Protein AF-A0A9D6TRC8-F1 (afdb_monomer)

Mean predicted aligned error: 11.1 Å

Solvent-accessible surface area (backbone atoms only — not comparable to full-atom values): 13968 Å² total; per-residue (Å²): 134,84,80,49,73,45,58,30,85,48,26,29,33,42,33,26,49,47,61,78,59,90,77,65,26,23,37,79,40,56,59,23,34,35,32,74,85,46,77,56,40,25,38,38,74,68,58,48,79,58,71,62,29,40,36,48,52,42,76,42,42,52,69,56,51,52,53,35,36,77,66,52,49,29,38,66,56,87,91,46,72,41,76,41,59,65,69,48,39,39,32,32,35,63,87,66,48,81,43,78,41,51,36,73,56,48,52,50,52,29,51,48,49,21,54,55,24,40,54,50,10,52,52,26,33,46,68,63,36,47,70,59,1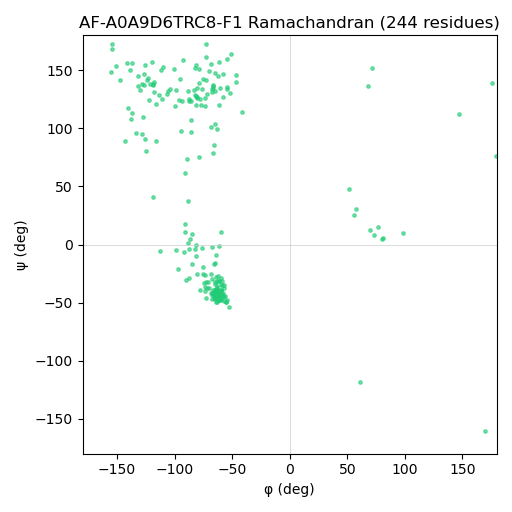3,33,53,26,14,52,33,14,28,46,35,36,81,84,53,62,66,30,55,23,49,37,31,38,43,32,37,72,72,69,36,58,70,59,30,54,49,50,54,48,53,44,39,75,72,71,45,58,65,65,60,45,53,52,48,25,51,58,54,52,70,45,44,55,85,87,74,66,90,72,76,76,82,72,97,82,82,77,91,79,79,84,90,67,94,62,54,72,62,46,63,60,58,68,72,62,82,67,92,73,81,88,73,86,84,83,82,81,84,84,91,84,88,134

Foldseek 3Di:
DDKDKDFLQQKKFQWFFADDPQQQDWAWTHTKIAGNVDRQWIWHDDWDADFRITIRTDIDTPVVVVVCVVVRGIDGDPPRIGRGDGQWTWTAHSRRDIDIGHVVVLLVVLVVLLVVLQVQLLVCQLVVNLVSNLSSLSNNCNSPVLDLLSLLSNLLSCLLVVNQVSNVVSLVVNVVSPDDSVVSVVSNVVSNVSHDPPSDDRDHDDPDDDDDDDDDPCVVVVVVVVVPPDDDDPDDDDDDDDDDDD

Secondary structure (DSSP, 8-state):
-PPPEEEGGGEEEEEEESPPPTT--SEEE-EEEEESS-TTEEEESS-EEETTEEESPEEEEHHHHHHHHHTTSEE--TT--EE--TTEEEEE-TT--EEEEEHHHHHHHHHHHHHHHHHHHHHHHHTT-HHHHHHHHHHHHHH-TT-SHHHHHHHHHHHHTT-HHHHHHHHHHHHHTT--HHHHHHHHHHHHTTSPTTS----PPPS---PPPPP-TTHHHHHHHTT-------------------

Nearest PDB structures (foldseek):
  3fp4-assembly1_A  TM=8.377E-01  e=1.629E-01  Saccharomyces cerevisiae
  8ump-assembly1_A  TM=7.711E-01  e=1.172E-01  synthetic construct
  6vfh-assembly1_A  TM=7.090E-01  e=2.144E-01  synthetic construct
  5lyn-assembly1_B  TM=7.437E-01  e=2.029E-01  Saccharomyces cerevisiae
  1a17-assembly1_A  TM=8.159E-01  e=7.178E-01  Homo sapiens

Radius of gyration: 22.83 Å; Cα contacts (8 Å, |Δi|>4): 358; chains: 1; bounding box: 53×76×62 Å

pLDDT: mean 82.08, std 22.2, range [26.8, 98.5]

Sequence (246 aa):
MTAQTVQLHQLEVIGYADVLPAGKGPAVVPPVFHDRNDPTQCFVPPFRIAGNWLVDPQVVSFDEIKELALAERVTLPLGFQHPAQPDWQMWIGVDGAVHYEPAKKAKRNLQNLYREHLATATTALRAGKIDKAEHHARIALAADERALEPDALIAVCHALRGEQKHVAFIRRAAVEAGHSADTFEVLTKTYAEMVPAPACEIRLPAAAEILVPAPNSRLKAALMKFFDGNFVAQVRSSKLCPRRAA

Structure (mmCIF, N/CA/C/O backbone):
data_AF-A0A9D6TRC8-F1
#
_entry.id   AF-A0A9D6TRC8-F1
#
loop_
_atom_site.group_PDB
_atom_site.id
_atom_site.type_symbol
_atom_site.label_atom_id
_atom_site.label_alt_id
_atom_site.label_comp_id
_atom_site.label_asym_id
_atom_site.label_entity_id
_atom_site.label_seq_id
_atom_site.pdbx_PDB_ins_code
_atom_site.Cartn_x
_atom_site.Cartn_y
_atom_site.Cartn_z
_atom_site.occupancy
_atom_site.B_iso_or_equiv
_atom_site.auth_seq_id
_atom_site.auth_comp_id
_atom_site.auth_asym_id
_atom_site.auth_atom_id
_atom_site.pdbx_PDB_model_num
ATOM 1 N N . MET A 1 1 ? -5.783 -6.121 -32.625 1.00 49.34 1 MET A N 1
ATOM 2 C CA . MET A 1 1 ? -4.678 -5.381 -31.982 1.00 49.34 1 MET A CA 1
ATOM 3 C C . MET A 1 1 ? -3.750 -6.422 -31.388 1.00 49.34 1 MET A C 1
ATOM 5 O O . MET A 1 1 ? -4.216 -7.233 -30.600 1.00 49.34 1 MET A O 1
ATOM 9 N N . THR A 1 2 ? -2.511 -6.510 -31.860 1.00 61.22 2 THR A N 1
ATOM 10 C CA . THR A 1 2 ? -1.491 -7.402 -31.289 1.00 61.22 2 THR A CA 1
ATOM 11 C C . THR A 1 2 ? -1.018 -6.814 -29.966 1.00 61.22 2 THR A C 1
ATOM 13 O O . THR A 1 2 ? -0.650 -5.643 -29.938 1.00 61.22 2 THR A O 1
ATOM 16 N N . ALA A 1 3 ? -1.072 -7.600 -28.889 1.00 76.56 3 ALA A N 1
ATOM 17 C CA . ALA A 1 3 ? -0.574 -7.179 -27.582 1.00 76.56 3 ALA A CA 1
ATOM 18 C C . ALA A 1 3 ? 0.925 -6.867 -27.675 1.00 76.56 3 ALA A C 1
ATOM 20 O O . ALA A 1 3 ? 1.676 -7.639 -28.279 1.00 76.56 3 ALA A O 1
ATOM 21 N N . GLN A 1 4 ? 1.353 -5.745 -27.100 1.00 87.12 4 GLN A N 1
ATOM 22 C CA . GLN A 1 4 ? 2.771 -5.400 -27.051 1.00 87.12 4 GLN A CA 1
ATOM 23 C C . GLN A 1 4 ? 3.410 -6.156 -25.889 1.00 87.12 4 GLN A C 1
ATOM 25 O O . GLN A 1 4 ? 2.914 -6.106 -24.766 1.00 87.12 4 GLN A O 1
ATOM 30 N N . THR A 1 5 ? 4.501 -6.874 -26.144 1.00 92.88 5 THR A N 1
ATOM 31 C CA . THR A 1 5 ? 5.178 -7.669 -25.113 1.00 92.88 5 THR A CA 1
ATOM 32 C C . THR A 1 5 ? 6.668 -7.389 -25.093 1.00 92.88 5 THR A C 1
ATOM 34 O O . THR A 1 5 ? 7.307 -7.437 -26.143 1.00 92.88 5 THR A O 1
ATOM 37 N N . VAL A 1 6 ? 7.222 -7.171 -23.901 1.00 94.44 6 VAL A N 1
ATOM 38 C CA . VAL A 1 6 ? 8.657 -6.945 -23.676 1.00 94.44 6 VAL A CA 1
ATOM 39 C C . VAL A 1 6 ? 9.180 -7.964 -22.668 1.00 94.44 6 VAL A C 1
ATOM 41 O O . VAL A 1 6 ? 8.480 -8.340 -21.729 1.00 94.44 6 VAL A O 1
ATOM 44 N N . GLN A 1 7 ? 10.395 -8.459 -22.876 1.00 95.88 7 GLN A N 1
ATOM 45 C CA . GLN A 1 7 ? 11.023 -9.443 -21.997 1.00 95.88 7 GLN A CA 1
ATOM 46 C C . GLN A 1 7 ? 11.575 -8.777 -20.732 1.00 95.88 7 GLN A C 1
ATOM 48 O O . GLN A 1 7 ? 12.418 -7.893 -20.831 1.00 95.88 7 GLN A O 1
ATOM 53 N N . LEU A 1 8 ? 11.191 -9.247 -19.540 1.00 95.44 8 LEU A N 1
ATOM 54 C CA . LEU A 1 8 ? 11.638 -8.650 -18.271 1.00 95.44 8 LEU A CA 1
ATOM 55 C C . LEU A 1 8 ? 13.163 -8.650 -18.103 1.00 95.44 8 LEU A C 1
ATOM 57 O O . LEU A 1 8 ? 13.708 -7.703 -17.557 1.00 95.44 8 LEU A O 1
ATOM 61 N N . HIS A 1 9 ? 13.876 -9.667 -18.595 1.00 95.38 9 HIS A N 1
ATOM 62 C CA . HIS A 1 9 ? 15.339 -9.734 -18.452 1.00 95.38 9 HIS A CA 1
ATOM 63 C C . HIS A 1 9 ? 16.086 -8.608 -19.198 1.00 95.38 9 HIS A C 1
ATOM 65 O O . HIS A 1 9 ? 17.273 -8.376 -18.953 1.00 95.38 9 HIS A O 1
ATOM 71 N N . GLN A 1 10 ? 15.394 -7.928 -20.117 1.00 95.94 10 GLN A N 1
ATOM 72 C CA . GLN A 1 10 ? 15.885 -6.770 -20.859 1.00 95.94 10 GLN A CA 1
ATOM 73 C C . GLN A 1 10 ? 15.629 -5.458 -20.114 1.00 95.94 10 GLN A C 1
ATOM 75 O O . GLN A 1 10 ? 16.050 -4.415 -20.590 1.00 95.94 10 GLN A O 1
ATOM 80 N N . LEU A 1 11 ? 14.954 -5.497 -18.963 1.00 96.69 11 LEU A N 1
ATOM 81 C CA . LEU A 1 11 ? 14.498 -4.312 -18.252 1.00 96.69 11 LEU A CA 1
ATOM 82 C C . LEU A 1 11 ? 15.235 -4.118 -16.929 1.00 96.69 11 LEU A C 1
ATOM 84 O O . LEU A 1 11 ? 15.606 -5.073 -16.240 1.00 96.69 11 LEU A O 1
ATOM 88 N N . GLU A 1 12 ? 15.369 -2.858 -16.541 1.00 96.69 12 GLU A N 1
ATOM 89 C CA . GLU A 1 12 ? 15.762 -2.435 -15.200 1.00 96.69 12 GLU A CA 1
ATOM 90 C C . GLU A 1 12 ? 14.637 -1.610 -14.575 1.00 96.69 12 GLU A C 1
ATOM 92 O O . GLU A 1 12 ? 14.002 -0.791 -15.233 1.00 96.69 12 GLU A O 1
ATOM 97 N N . VAL A 1 13 ? 14.363 -1.844 -13.296 1.00 96.56 13 VAL A N 1
ATOM 98 C CA . VAL A 1 13 ? 13.478 -1.014 -12.482 1.00 96.56 13 VAL A CA 1
ATOM 99 C C . VAL A 1 13 ? 14.243 0.241 -12.091 1.00 96.56 13 VAL A C 1
ATOM 101 O O . VAL A 1 13 ? 15.268 0.146 -11.415 1.00 96.56 13 VAL A O 1
ATOM 104 N N . ILE A 1 14 ? 13.717 1.396 -12.488 1.00 95.38 14 ILE A N 1
ATOM 105 C CA . ILE A 1 14 ? 14.313 2.718 -12.229 1.00 95.38 14 ILE A CA 1
ATOM 106 C C . ILE A 1 14 ? 13.481 3.573 -11.264 1.00 95.38 14 ILE A C 1
ATOM 108 O O . ILE A 1 14 ? 13.877 4.673 -10.884 1.00 95.38 14 ILE A O 1
ATOM 112 N N . GLY A 1 15 ? 12.301 3.089 -10.880 1.00 94.81 15 GLY A N 1
ATOM 113 C CA . GLY A 1 15 ? 11.369 3.821 -10.036 1.00 94.81 15 GLY A CA 1
ATOM 114 C C . GLY A 1 15 ? 10.009 3.146 -9.959 1.00 94.81 15 GLY A C 1
ATOM 115 O O . GLY A 1 15 ? 9.876 1.959 -10.257 1.00 94.81 15 GLY A O 1
ATOM 116 N N . TYR A 1 16 ? 8.997 3.910 -9.565 1.00 94.56 16 TYR A N 1
ATOM 117 C CA . TYR A 1 16 ? 7.612 3.456 -9.457 1.00 94.56 16 TYR A CA 1
ATOM 118 C C . TYR A 1 16 ? 6.634 4.537 -9.910 1.00 94.56 16 TYR A C 1
ATOM 120 O O . TYR A 1 16 ? 6.972 5.721 -9.925 1.00 94.56 16 TYR A O 1
ATOM 128 N N . ALA A 1 17 ? 5.434 4.128 -10.317 1.00 90.06 17 ALA A N 1
ATOM 129 C CA . ALA A 1 17 ? 4.382 5.078 -10.645 1.00 90.06 17 ALA A CA 1
ATOM 130 C C . ALA A 1 17 ? 3.716 5.604 -9.375 1.00 90.06 17 ALA A C 1
ATOM 132 O O . ALA A 1 17 ? 3.630 4.896 -8.371 1.00 90.06 17 ALA A O 1
ATOM 133 N N . ASP A 1 18 ? 3.219 6.831 -9.489 1.00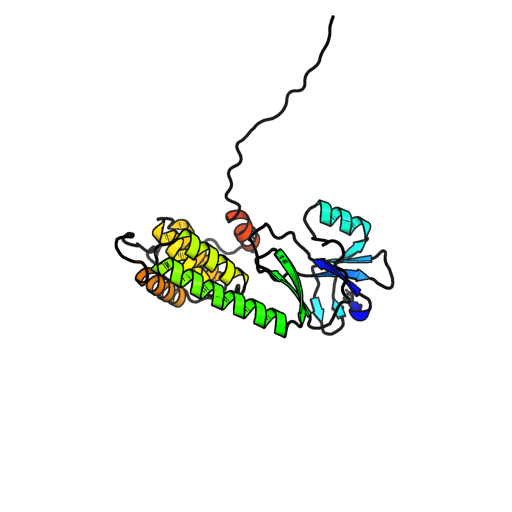 82.38 18 ASP A N 1
ATOM 134 C CA . ASP A 1 18 ? 2.645 7.643 -8.424 1.00 82.38 18 ASP A CA 1
ATOM 135 C C . ASP A 1 18 ? 3.670 8.177 -7.410 1.00 82.38 18 ASP A C 1
ATOM 137 O O . ASP A 1 18 ? 4.737 7.610 -7.155 1.00 82.38 18 ASP A O 1
ATOM 141 N N . VAL A 1 19 ? 3.326 9.323 -6.828 1.00 73.50 19 VAL A N 1
ATOM 142 C CA . VAL A 1 19 ? 3.991 9.878 -5.651 1.00 73.50 19 VAL A CA 1
ATOM 143 C C . VAL A 1 19 ? 3.131 9.542 -4.447 1.00 73.50 19 VAL A C 1
ATOM 145 O O . VAL A 1 19 ? 1.970 9.944 -4.367 1.00 73.50 19 VAL A O 1
ATOM 148 N N . LEU A 1 20 ? 3.696 8.795 -3.500 1.00 75.19 20 LEU A N 1
ATOM 149 C CA . LEU A 1 20 ? 3.041 8.558 -2.220 1.00 75.19 20 LEU A CA 1
ATOM 150 C C . LEU A 1 20 ? 3.290 9.765 -1.309 1.00 75.19 20 LEU A C 1
ATOM 152 O O . LEU A 1 20 ? 4.446 10.057 -0.993 1.00 75.19 20 LEU A O 1
ATOM 156 N N . PRO A 1 21 ? 2.240 10.467 -0.848 1.00 70.44 21 PRO A N 1
ATOM 157 C CA . PRO A 1 21 ? 2.397 11.503 0.160 1.00 70.44 21 PRO A CA 1
ATOM 158 C C . PRO A 1 21 ? 3.034 10.929 1.429 1.00 70.44 21 PRO A C 1
ATOM 160 O O . PRO A 1 21 ? 2.786 9.776 1.800 1.00 70.44 21 PRO A O 1
ATOM 163 N N . ALA A 1 22 ? 3.830 11.747 2.117 1.00 63.97 22 ALA A N 1
ATOM 164 C CA . ALA A 1 22 ? 4.485 11.346 3.356 1.00 63.97 22 ALA A CA 1
ATOM 165 C C . ALA A 1 22 ? 3.465 10.769 4.358 1.00 63.97 22 ALA A C 1
ATOM 167 O O . ALA A 1 22 ? 2.417 11.364 4.610 1.00 63.97 22 ALA A O 1
ATOM 168 N N . GLY A 1 23 ? 3.769 9.593 4.914 1.00 64.62 23 GLY A N 1
ATOM 169 C CA . GLY A 1 23 ? 2.894 8.901 5.863 1.00 64.62 23 GLY A CA 1
ATOM 170 C C . GLY A 1 23 ? 1.736 8.104 5.247 1.00 64.62 23 GLY A C 1
ATOM 171 O O . GLY A 1 23 ? 0.938 7.561 6.005 1.00 64.62 23 GLY A O 1
ATOM 172 N N . LYS A 1 24 ? 1.639 7.985 3.911 1.00 72.94 24 LYS A N 1
ATOM 173 C CA . LYS A 1 24 ? 0.662 7.100 3.233 1.00 72.94 24 LYS A CA 1
ATOM 174 C C . LYS A 1 24 ? 1.199 5.680 2.955 1.00 72.94 24 LYS A C 1
ATOM 176 O O . LYS A 1 24 ? 0.640 4.972 2.124 1.00 72.94 24 LYS A O 1
ATOM 181 N N . GLY A 1 25 ? 2.274 5.271 3.636 1.00 76.19 25 GLY A N 1
ATOM 182 C CA . GLY A 1 25 ? 2.831 3.916 3.581 1.00 76.19 25 GLY A CA 1
ATOM 183 C C . GLY A 1 25 ? 2.290 2.986 4.687 1.00 76.19 25 GLY A C 1
ATOM 184 O O . GLY A 1 25 ? 1.844 3.469 5.730 1.00 76.19 25 GLY A O 1
ATOM 185 N N . PRO A 1 26 ? 2.374 1.657 4.503 1.00 92.31 26 PRO A N 1
ATOM 186 C CA . PRO A 1 26 ? 2.983 0.999 3.357 1.00 92.31 26 PRO A CA 1
ATOM 187 C C . PRO A 1 26 ? 2.042 0.945 2.147 1.00 92.31 26 PRO A C 1
ATOM 189 O O . PRO A 1 26 ? 0.830 0.953 2.313 1.00 92.31 26 PRO A O 1
ATOM 192 N N . ALA A 1 27 ? 2.586 0.863 0.934 1.00 91.69 27 ALA A N 1
ATOM 193 C CA . ALA A 1 27 ? 1.767 0.715 -0.270 1.00 91.69 27 ALA A CA 1
ATOM 194 C C . ALA A 1 27 ? 2.473 -0.109 -1.344 1.00 91.69 27 ALA A C 1
ATOM 196 O O . ALA A 1 27 ? 3.678 0.021 -1.561 1.00 91.69 27 ALA A O 1
ATOM 197 N N . VAL A 1 28 ? 1.710 -0.946 -2.043 1.00 92.88 28 VAL A N 1
ATOM 198 C CA . VAL A 1 28 ? 2.185 -1.652 -3.236 1.00 92.88 28 VAL A CA 1
ATOM 199 C C . VAL A 1 28 ? 2.118 -0.697 -4.413 1.00 92.88 28 VAL A C 1
ATOM 201 O O . VAL A 1 28 ? 1.057 -0.152 -4.702 1.00 92.88 28 VAL A O 1
ATOM 204 N N . VAL A 1 29 ? 3.235 -0.532 -5.113 1.00 93.19 29 VAL A N 1
ATOM 205 C CA . VAL A 1 29 ? 3.342 0.412 -6.226 1.00 93.19 29 VAL A CA 1
ATOM 206 C C . VAL A 1 29 ? 3.781 -0.311 -7.494 1.00 93.19 29 VAL A C 1
ATOM 208 O O . VAL A 1 29 ? 4.570 -1.259 -7.430 1.00 93.19 29 VAL A O 1
ATOM 211 N N . PRO A 1 30 ? 3.269 0.085 -8.666 1.00 94.19 30 PRO A N 1
ATOM 212 C CA . PRO A 1 30 ? 3.711 -0.504 -9.914 1.00 94.19 30 PRO A CA 1
ATOM 213 C C . PRO A 1 30 ? 5.095 0.058 -10.298 1.00 94.19 30 PRO A C 1
ATOM 215 O O . PRO A 1 30 ? 5.303 1.272 -10.234 1.00 94.19 30 PRO A O 1
ATOM 218 N N . PRO A 1 31 ? 6.053 -0.792 -10.697 1.00 95.75 31 PRO A N 1
ATOM 219 C CA . PRO A 1 31 ? 7.387 -0.341 -11.084 1.00 95.75 31 PRO A CA 1
ATOM 220 C C . PRO A 1 31 ? 7.371 0.459 -12.394 1.00 95.75 31 PRO A C 1
ATOM 222 O O . PRO A 1 31 ? 6.500 0.283 -13.245 1.00 95.75 31 PRO A O 1
ATOM 225 N N . VAL A 1 32 ? 8.376 1.312 -12.566 1.00 96.62 32 VAL A N 1
ATOM 226 C CA . VAL A 1 32 ? 8.725 1.963 -13.833 1.00 96.62 32 VAL A CA 1
ATOM 227 C C . VAL A 1 32 ? 9.996 1.311 -14.351 1.00 96.62 32 VAL A C 1
ATOM 229 O O . VAL A 1 32 ? 10.974 1.176 -13.608 1.00 96.62 32 VAL A O 1
ATOM 232 N N . PHE A 1 33 ? 9.971 0.903 -15.616 1.00 96.56 33 PHE A N 1
ATOM 233 C CA . PHE A 1 33 ? 11.075 0.182 -16.235 1.00 96.56 33 PHE A CA 1
ATOM 234 C C . PHE A 1 33 ? 11.807 1.026 -17.271 1.00 96.56 33 PHE A C 1
ATOM 236 O O . PHE A 1 33 ? 11.213 1.881 -17.923 1.00 96.56 33 PHE A O 1
ATOM 243 N N . HIS A 1 34 ? 13.079 0.707 -17.461 1.00 96.25 34 HIS A N 1
ATOM 244 C CA . HIS A 1 34 ? 13.956 1.207 -18.512 1.00 96.25 34 HIS A CA 1
ATOM 245 C C . HIS A 1 34 ? 14.481 0.028 -19.332 1.00 96.25 34 HIS A C 1
ATOM 247 O O . HIS A 1 34 ? 14.788 -1.020 -18.756 1.00 96.25 34 HIS A O 1
ATOM 253 N N . ASP A 1 35 ? 14.540 0.165 -20.657 1.00 95.56 35 ASP A N 1
ATOM 254 C CA . ASP A 1 35 ? 15.100 -0.871 -21.529 1.00 95.56 35 ASP A CA 1
ATOM 255 C C . ASP A 1 35 ? 16.635 -0.804 -21.539 1.00 95.56 35 ASP A C 1
ATOM 257 O O . ASP A 1 35 ? 17.244 0.227 -21.827 1.00 95.56 35 ASP A O 1
ATO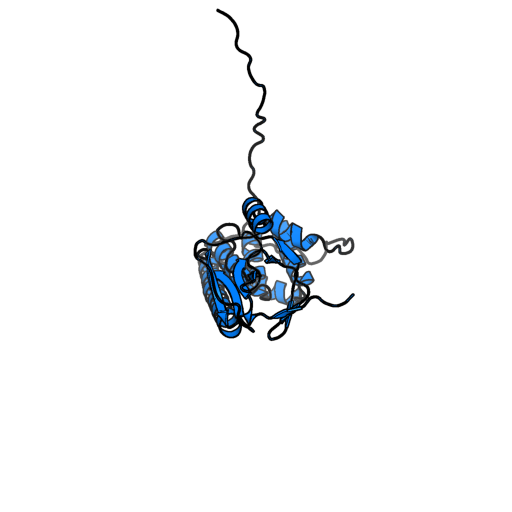M 261 N N . ARG A 1 36 ? 17.276 -1.938 -21.254 1.00 93.56 36 ARG A N 1
ATOM 262 C CA . ARG A 1 36 ? 18.738 -2.081 -21.256 1.00 93.56 36 ARG A CA 1
ATOM 263 C C . ARG A 1 36 ? 19.312 -2.139 -22.671 1.00 93.56 36 ARG A C 1
ATOM 265 O O . ARG A 1 36 ? 20.488 -1.840 -22.859 1.00 93.56 36 ARG A O 1
ATOM 272 N N . ASN A 1 37 ? 18.512 -2.572 -23.646 1.00 93.06 37 ASN A N 1
ATOM 273 C CA . ASN A 1 37 ? 18.916 -2.698 -25.046 1.00 93.06 37 ASN A CA 1
ATOM 274 C C . ASN A 1 37 ? 18.637 -1.417 -25.840 1.00 93.06 37 ASN A C 1
ATOM 276 O O . ASN A 1 37 ? 19.377 -1.115 -26.775 1.00 93.06 37 ASN A O 1
ATOM 280 N N . ASP A 1 38 ? 17.595 -0.672 -25.467 1.00 93.69 38 ASP A N 1
ATOM 281 C CA . ASP A 1 38 ? 17.281 0.648 -26.018 1.00 93.69 38 ASP A CA 1
ATOM 282 C C . ASP A 1 38 ? 17.156 1.685 -24.890 1.00 93.69 38 ASP A C 1
ATOM 284 O O . ASP A 1 38 ? 16.062 1.926 -24.375 1.00 93.69 38 ASP A O 1
ATOM 288 N N . PRO A 1 39 ? 18.252 2.374 -24.524 1.00 87.31 39 PRO A N 1
ATOM 289 C CA . PRO A 1 39 ? 18.257 3.272 -23.377 1.00 87.31 39 PRO A CA 1
ATOM 290 C C . PRO A 1 39 ? 17.373 4.515 -23.563 1.00 87.31 39 PRO A C 1
ATOM 292 O O . PRO A 1 39 ? 17.276 5.335 -22.649 1.00 87.31 39 PRO A O 1
ATOM 295 N N . THR A 1 40 ? 16.740 4.691 -24.724 1.00 92.56 40 THR A N 1
ATOM 296 C CA . THR A 1 40 ? 15.784 5.775 -24.952 1.00 92.56 40 THR A CA 1
ATOM 297 C C . THR A 1 40 ? 14.372 5.425 -24.492 1.00 92.56 40 THR A C 1
ATOM 299 O O . THR A 1 40 ? 13.571 6.343 -24.310 1.00 92.56 40 THR A O 1
ATOM 302 N N . GLN A 1 41 ? 14.070 4.141 -24.265 1.00 95.31 41 GLN A N 1
ATOM 303 C CA . GLN A 1 41 ? 12.726 3.658 -23.966 1.00 95.31 41 GLN A CA 1
ATOM 304 C C . GLN A 1 41 ? 12.528 3.325 -22.491 1.00 95.31 41 GLN A C 1
ATOM 306 O O . GLN A 1 41 ? 13.309 2.611 -21.859 1.00 95.31 41 GLN A O 1
ATOM 311 N N . CYS A 1 42 ? 11.402 3.794 -21.970 1.00 96.44 42 CYS A N 1
ATOM 312 C CA . CYS A 1 42 ? 10.894 3.458 -20.657 1.00 96.44 42 CYS A CA 1
ATOM 313 C C . CYS A 1 42 ? 9.465 2.931 -20.760 1.00 96.44 42 CYS A C 1
ATOM 315 O O . CYS A 1 42 ? 8.706 3.273 -21.670 1.00 96.44 42 CYS A O 1
ATOM 317 N N . PHE A 1 43 ? 9.083 2.117 -19.783 1.00 96.50 43 PHE A N 1
ATOM 318 C CA . PHE A 1 43 ? 7.769 1.495 -19.716 1.00 96.50 43 PHE A CA 1
ATOM 319 C C . PHE A 1 43 ? 7.083 1.875 -18.413 1.00 96.50 43 PHE A C 1
ATOM 321 O O . PHE A 1 43 ? 7.611 1.637 -17.322 1.00 96.50 43 PHE A O 1
ATOM 328 N N . VAL A 1 44 ? 5.888 2.447 -18.539 1.00 95.50 44 VAL A N 1
ATOM 329 C CA . VAL A 1 44 ? 5.062 2.893 -17.415 1.00 95.50 44 VAL A CA 1
ATOM 330 C C . VAL A 1 44 ? 3.714 2.172 -17.406 1.00 95.50 44 VAL A C 1
ATOM 332 O O . VAL A 1 44 ? 3.266 1.667 -18.442 1.00 95.50 44 VAL A O 1
ATOM 335 N N . PRO A 1 45 ? 3.049 2.093 -16.240 1.00 93.75 45 PRO A N 1
ATOM 336 C CA . PRO A 1 45 ? 1.696 1.562 -16.149 1.00 93.75 45 PRO A CA 1
ATOM 337 C C . PRO A 1 45 ? 0.688 2.386 -16.973 1.00 93.75 45 PRO A C 1
ATOM 339 O O . PRO A 1 45 ? 0.898 3.583 -17.171 1.00 93.75 45 PRO A O 1
ATOM 342 N N . PRO A 1 46 ? -0.451 1.794 -17.376 1.00 93.25 46 PRO A N 1
ATOM 343 C CA . PRO A 1 46 ? -0.879 0.434 -17.054 1.00 93.25 46 PRO A CA 1
ATOM 344 C C . PRO A 1 46 ? -0.114 -0.626 -17.858 1.00 93.25 46 PRO A C 1
ATOM 346 O O . PRO A 1 46 ? 0.167 -0.442 -19.032 1.00 93.25 46 PRO A O 1
ATOM 349 N N . PHE A 1 47 ? 0.196 -1.746 -17.209 1.00 94.00 47 PHE A N 1
ATOM 350 C CA . PHE A 1 47 ? 0.688 -2.983 -17.820 1.00 94.00 47 PHE A CA 1
ATOM 351 C C . PHE A 1 47 ? 0.316 -4.160 -16.919 1.00 94.00 47 PHE A C 1
ATOM 353 O O . PHE A 1 47 ? -0.117 -3.979 -15.777 1.00 94.00 47 PHE A O 1
ATOM 360 N N . ARG A 1 48 ? 0.554 -5.382 -17.392 1.00 91.62 48 ARG A N 1
ATOM 361 C CA . ARG A 1 48 ? 0.557 -6.582 -16.544 1.00 91.62 48 ARG A CA 1
ATOM 362 C C . ARG A 1 48 ? 1.851 -7.363 -16.721 1.00 91.62 48 ARG A C 1
ATOM 364 O O . ARG A 1 48 ? 2.397 -7.421 -17.817 1.00 91.62 48 ARG A O 1
ATOM 371 N N . ILE A 1 49 ? 2.311 -7.994 -15.647 1.00 91.19 49 ILE A N 1
ATOM 372 C CA . ILE A 1 49 ? 3.438 -8.927 -15.692 1.00 91.19 49 ILE A CA 1
ATOM 373 C C . ILE A 1 49 ? 2.874 -10.345 -15.798 1.00 91.19 49 ILE A C 1
ATOM 375 O O . ILE A 1 49 ? 2.053 -10.751 -14.976 1.00 91.19 49 ILE A O 1
ATOM 379 N N . ALA A 1 50 ? 3.287 -11.086 -16.825 1.00 90.06 50 ALA A N 1
ATOM 380 C CA . ALA A 1 50 ? 2.858 -12.457 -17.083 1.00 90.06 50 ALA A CA 1
ATOM 381 C C . ALA A 1 50 ? 4.084 -13.360 -17.285 1.00 90.06 50 ALA A C 1
ATOM 383 O O . ALA A 1 50 ? 4.646 -13.447 -18.379 1.00 90.06 50 ALA A O 1
ATOM 384 N N . GLY A 1 51 ? 4.517 -14.020 -16.207 1.00 90.12 51 GLY A N 1
ATOM 385 C CA . GLY A 1 51 ? 5.774 -14.768 -16.189 1.00 90.12 51 GLY A CA 1
ATOM 386 C C . GLY A 1 51 ? 6.958 -13.837 -16.452 1.00 90.12 51 GLY A C 1
ATOM 387 O O . GLY A 1 51 ? 7.177 -12.889 -15.705 1.00 90.12 51 GLY A O 1
ATOM 388 N N . ASN A 1 52 ? 7.684 -14.078 -17.545 1.00 94.81 52 ASN A N 1
ATOM 389 C CA . ASN A 1 52 ? 8.860 -13.291 -17.939 1.00 94.81 52 ASN A CA 1
ATOM 390 C C . ASN A 1 52 ? 8.544 -12.111 -18.871 1.00 94.81 52 ASN A C 1
ATOM 392 O O . ASN A 1 52 ? 9.463 -11.523 -19.440 1.00 94.81 52 ASN A O 1
ATOM 396 N N . TRP A 1 53 ? 7.268 -11.773 -19.055 1.00 95.06 53 TRP A N 1
ATOM 397 C CA . TRP A 1 53 ? 6.843 -10.749 -20.003 1.00 95.06 53 TRP A CA 1
ATOM 398 C C . TRP A 1 53 ? 6.134 -9.587 -19.317 1.00 95.06 53 TRP A C 1
ATOM 400 O O . TRP A 1 53 ? 5.254 -9.788 -18.477 1.00 95.06 53 TRP A O 1
ATOM 410 N N . LEU A 1 54 ? 6.475 -8.378 -19.748 1.00 94.88 54 LEU A N 1
ATOM 411 C CA . LEU A 1 54 ? 5.687 -7.172 -19.555 1.00 94.88 54 LEU A CA 1
ATOM 412 C C . LEU A 1 54 ? 4.702 -7.060 -20.719 1.00 94.88 54 LEU A C 1
ATOM 414 O O . LEU A 1 54 ? 5.121 -7.082 -21.874 1.00 94.88 54 LEU A O 1
ATOM 418 N N . VAL A 1 55 ? 3.407 -6.982 -20.428 1.00 94.88 55 VAL A N 1
ATOM 419 C CA . VAL A 1 55 ? 2.343 -7.022 -21.437 1.00 94.88 55 VAL A CA 1
ATOM 420 C C . VAL A 1 55 ? 1.553 -5.719 -21.427 1.00 94.88 55 VAL A C 1
ATOM 422 O O . VAL A 1 55 ? 1.110 -5.269 -20.368 1.00 94.88 55 VAL A O 1
ATOM 425 N N . ASP A 1 56 ? 1.371 -5.175 -22.627 1.00 94.69 56 ASP A N 1
ATOM 426 C CA . ASP A 1 56 ? 0.694 -3.922 -22.953 1.00 94.69 56 ASP A CA 1
ATOM 427 C C . ASP A 1 56 ? 1.192 -2.704 -22.152 1.00 94.69 56 ASP A C 1
ATOM 429 O O . ASP A 1 56 ? 0.365 -1.968 -21.616 1.00 94.69 56 ASP A O 1
ATOM 433 N N . PRO A 1 57 ? 2.519 -2.474 -22.030 1.00 95.06 57 PRO A N 1
ATOM 434 C CA . PRO A 1 57 ? 3.010 -1.277 -21.365 1.00 95.06 57 PRO A CA 1
ATOM 435 C C . PRO A 1 57 ? 2.749 -0.014 -22.172 1.00 95.06 57 PRO A C 1
ATOM 437 O O . PRO A 1 57 ? 2.821 -0.012 -23.401 1.00 95.06 57 PRO A O 1
ATOM 440 N N . GLN A 1 58 ? 2.553 1.096 -21.462 1.00 95.12 58 GLN A N 1
ATOM 441 C CA . GLN A 1 58 ? 2.714 2.403 -22.072 1.00 95.12 58 GLN A CA 1
ATOM 442 C C . GLN A 1 58 ? 4.214 2.666 -22.258 1.00 95.12 58 GLN A C 1
ATOM 444 O O . GLN A 1 58 ? 4.972 2.705 -21.288 1.00 95.12 58 GLN A O 1
ATOM 449 N N . VAL A 1 59 ? 4.631 2.845 -23.511 1.00 96.00 59 VAL A N 1
ATOM 450 C CA . VAL A 1 59 ? 6.007 3.211 -23.862 1.00 96.00 59 VAL A CA 1
ATOM 451 C C . VAL A 1 59 ? 6.136 4.727 -23.861 1.00 96.00 59 VAL A C 1
ATOM 453 O O . VAL A 1 59 ? 5.299 5.420 -24.441 1.00 96.00 59 VAL A O 1
ATOM 456 N N . VAL A 1 60 ? 7.179 5.226 -23.214 1.00 95.62 60 VAL A N 1
ATOM 457 C CA . VAL A 1 60 ? 7.547 6.644 -23.175 1.00 95.62 60 VAL A CA 1
ATOM 458 C C . VAL A 1 60 ? 9.054 6.776 -23.351 1.00 95.62 60 VAL A C 1
ATOM 460 O O . VAL A 1 60 ? 9.809 5.844 -23.066 1.00 95.62 60 VAL A O 1
ATOM 463 N N . SER A 1 61 ? 9.509 7.928 -23.820 1.00 95.81 61 SER A N 1
ATOM 464 C CA . SER A 1 61 ? 10.935 8.231 -23.885 1.00 95.81 61 SER A CA 1
ATOM 465 C C . SER A 1 61 ? 11.523 8.511 -22.497 1.00 95.81 61 SER A C 1
ATOM 467 O O . SER A 1 61 ? 10.817 8.854 -21.543 1.00 95.81 61 SER A O 1
ATOM 469 N N . PHE A 1 62 ? 12.847 8.419 -22.377 1.00 91.06 62 PHE A N 1
ATOM 470 C CA . PHE A 1 62 ? 13.539 8.766 -21.134 1.00 91.06 62 PHE A CA 1
ATOM 471 C C . PHE A 1 62 ? 13.358 10.243 -20.731 1.00 91.06 62 PHE A C 1
ATOM 473 O O . PHE A 1 62 ? 13.321 10.558 -19.542 1.00 91.06 62 PHE A O 1
ATOM 480 N N . ASP A 1 63 ? 13.217 11.159 -21.693 1.00 92.88 63 ASP A N 1
ATOM 481 C CA . ASP A 1 63 ? 12.957 12.572 -21.391 1.00 92.88 63 ASP A CA 1
ATOM 482 C C . ASP A 1 63 ? 11.517 12.794 -20.910 1.00 92.88 63 ASP A C 1
ATOM 484 O O . ASP A 1 63 ? 11.315 13.479 -19.906 1.00 92.88 63 ASP A O 1
ATOM 488 N N . GLU A 1 64 ? 10.535 12.117 -21.509 1.00 95.62 64 GLU A N 1
ATOM 489 C CA . GLU A 1 64 ? 9.150 12.121 -21.016 1.00 95.62 64 GLU A CA 1
ATOM 490 C C . GLU A 1 64 ? 9.050 11.568 -19.584 1.00 95.62 64 GLU A C 1
ATOM 492 O O . GLU A 1 64 ? 8.277 12.078 -18.777 1.00 95.62 64 GLU A O 1
ATOM 497 N N . ILE A 1 65 ? 9.862 10.572 -19.211 1.00 93.62 65 ILE A N 1
ATOM 498 C CA . ILE A 1 65 ? 9.931 10.087 -17.821 1.00 93.62 65 ILE A CA 1
ATOM 499 C C . ILE A 1 65 ? 10.354 11.185 -16.844 1.00 93.62 65 ILE A C 1
ATOM 501 O O . ILE A 1 65 ? 9.794 11.274 -15.749 1.00 93.62 65 ILE A O 1
ATOM 505 N N . LYS A 1 66 ? 11.313 12.039 -17.218 1.00 91.62 66 LYS A N 1
ATOM 506 C CA . LYS A 1 66 ? 11.731 13.166 -16.370 1.00 91.62 66 LYS A CA 1
ATOM 507 C C . LYS A 1 66 ? 10.600 14.177 -16.219 1.00 91.62 66 LYS A C 1
ATOM 509 O O . LYS A 1 66 ? 10.372 14.666 -15.116 1.00 91.62 66 LYS A O 1
ATOM 514 N N . GLU A 1 67 ? 9.870 14.459 -17.295 1.00 94.31 67 GLU A N 1
ATOM 515 C CA . GLU A 1 67 ? 8.693 15.331 -17.247 1.00 94.31 67 GLU A CA 1
ATOM 516 C C . GLU A 1 67 ? 7.593 14.749 -16.351 1.00 94.31 67 GLU A C 1
ATOM 518 O O . GLU A 1 67 ? 7.019 15.463 -15.530 1.00 94.31 67 GLU A O 1
ATOM 523 N N . LEU A 1 68 ? 7.343 13.438 -16.436 1.00 93.12 68 LEU A N 1
ATOM 524 C CA . LEU A 1 68 ? 6.403 12.742 -15.556 1.00 93.12 68 LEU A CA 1
ATOM 525 C C . LEU A 1 68 ? 6.844 12.790 -14.088 1.00 93.12 68 LEU A C 1
ATOM 527 O O . LEU A 1 68 ? 5.988 12.906 -13.210 1.00 93.12 68 LEU A O 1
ATOM 531 N N . ALA A 1 69 ? 8.148 12.723 -13.814 1.00 91.69 69 ALA A N 1
ATOM 532 C CA . ALA A 1 69 ? 8.679 12.850 -12.460 1.00 91.69 69 ALA A CA 1
ATOM 533 C C . ALA A 1 69 ? 8.483 14.271 -11.910 1.00 91.69 69 ALA A C 1
ATOM 535 O O . ALA A 1 69 ? 8.030 14.438 -10.781 1.00 91.69 69 ALA A O 1
ATOM 536 N N . LEU A 1 70 ? 8.746 15.298 -12.728 1.00 90.62 70 LEU A N 1
ATOM 537 C CA . LEU A 1 70 ? 8.487 16.701 -12.377 1.00 90.62 70 LEU A CA 1
ATOM 538 C C . LEU A 1 70 ? 6.995 16.984 -12.153 1.00 90.62 70 LEU A C 1
ATOM 540 O O . LEU A 1 70 ? 6.648 17.841 -11.346 1.00 90.62 70 LEU A O 1
ATOM 544 N N . ALA A 1 71 ? 6.122 16.263 -12.854 1.00 90.75 71 ALA A N 1
ATOM 545 C CA . ALA A 1 71 ? 4.673 16.335 -12.696 1.00 90.75 71 ALA A CA 1
ATOM 546 C C . ALA A 1 71 ? 4.124 15.444 -11.564 1.00 90.75 71 ALA A C 1
ATOM 548 O O . ALA A 1 71 ? 2.908 15.266 -11.487 1.00 90.75 71 ALA A O 1
ATOM 549 N N . GLU A 1 72 ? 4.987 14.854 -10.727 1.00 88.44 72 GLU A N 1
ATOM 550 C CA . GLU A 1 72 ? 4.610 13.977 -9.605 1.00 88.44 72 GLU A CA 1
ATOM 551 C C . GLU A 1 72 ? 3.768 12.754 -10.024 1.00 88.44 72 GLU A C 1
ATOM 553 O O . GLU A 1 72 ? 2.935 12.245 -9.274 1.00 88.44 72 GLU A O 1
ATOM 558 N N . ARG A 1 73 ? 3.980 12.252 -11.247 1.00 89.12 73 ARG A N 1
ATOM 559 C CA . ARG A 1 73 ? 3.295 11.057 -11.773 1.00 89.12 73 ARG A CA 1
ATOM 560 C C . ARG A 1 73 ? 4.118 9.783 -11.636 1.00 89.12 73 ARG A C 1
ATOM 562 O O . ARG A 1 73 ? 3.562 8.688 -11.684 1.00 89.12 73 ARG A O 1
ATOM 569 N N . VAL A 1 74 ? 5.431 9.918 -11.492 1.00 92.12 74 VAL A N 1
ATOM 570 C CA . VAL A 1 74 ? 6.359 8.818 -11.219 1.00 92.12 74 VAL A CA 1
ATOM 571 C C . VAL A 1 74 ? 7.389 9.275 -10.196 1.00 92.12 74 VAL A C 1
ATOM 573 O O . VAL A 1 74 ? 7.755 10.448 -10.153 1.00 92.12 74 VAL A O 1
ATOM 576 N N . THR A 1 75 ? 7.889 8.337 -9.403 1.00 92.25 75 THR A N 1
ATOM 577 C CA . THR A 1 75 ? 8.979 8.572 -8.461 1.00 92.25 75 THR A CA 1
ATOM 578 C C . THR A 1 75 ? 10.226 7.838 -8.940 1.00 92.25 75 THR A C 1
ATOM 580 O O . THR A 1 75 ? 10.187 6.625 -9.149 1.00 92.25 75 THR A O 1
ATOM 583 N N . LEU A 1 76 ? 11.337 8.567 -9.095 1.00 91.62 76 LEU A N 1
ATOM 584 C CA . LEU A 1 76 ? 12.641 8.050 -9.533 1.00 91.62 76 LEU A CA 1
ATOM 585 C C . LEU A 1 76 ? 13.669 8.224 -8.402 1.00 91.62 76 LEU A C 1
ATOM 587 O O . LEU A 1 76 ? 14.311 9.276 -8.311 1.00 91.62 76 LEU A O 1
ATOM 591 N N . PRO A 1 77 ? 13.811 7.250 -7.487 1.00 85.88 77 PRO A N 1
ATOM 592 C CA . PRO A 1 77 ? 14.757 7.367 -6.387 1.00 85.88 77 PRO A CA 1
ATOM 593 C C . PRO A 1 77 ? 16.200 7.369 -6.909 1.00 85.88 77 PRO A C 1
ATOM 595 O O . PRO A 1 77 ? 16.580 6.551 -7.748 1.00 85.88 77 PRO A O 1
ATOM 598 N N . LEU A 1 78 ? 17.025 8.283 -6.395 1.00 81.38 78 LEU A N 1
ATOM 599 C CA . LEU A 1 78 ? 18.426 8.401 -6.802 1.00 81.38 78 LEU A CA 1
ATOM 600 C C . LEU A 1 78 ? 19.183 7.088 -6.558 1.00 81.38 78 LEU A C 1
ATOM 602 O O . LEU A 1 78 ? 19.185 6.562 -5.447 1.00 81.38 78 LEU A O 1
ATOM 606 N N . GLY A 1 79 ? 19.847 6.582 -7.600 1.00 80.06 79 GLY A N 1
ATOM 607 C CA . GLY A 1 79 ? 20.652 5.358 -7.528 1.00 80.06 79 GLY A CA 1
ATOM 608 C C . GLY A 1 79 ? 19.845 4.059 -7.429 1.00 80.06 79 GLY A C 1
ATOM 609 O O . GLY A 1 79 ? 20.437 3.004 -7.218 1.00 80.06 79 GLY A O 1
ATOM 610 N N . PHE A 1 80 ? 18.519 4.108 -7.583 1.00 86.44 80 PHE A N 1
ATOM 611 C CA . PHE A 1 80 ? 17.682 2.914 -7.591 1.00 86.44 80 PHE A CA 1
ATOM 612 C C . PHE A 1 80 ? 17.626 2.320 -8.998 1.00 86.44 80 PHE A C 1
ATOM 614 O O . PHE A 1 80 ? 16.863 2.772 -9.848 1.00 86.44 80 PHE A O 1
ATOM 621 N N . GLN A 1 81 ? 18.469 1.320 -9.243 1.00 91.38 81 GLN A N 1
ATOM 622 C CA . GLN A 1 81 ? 18.511 0.566 -10.493 1.00 91.38 81 GLN A CA 1
ATOM 623 C C . GLN A 1 81 ? 18.655 -0.916 -10.167 1.00 91.38 81 GLN A C 1
ATOM 625 O O . GLN A 1 81 ? 19.672 -1.354 -9.626 1.00 91.38 81 GLN A O 1
ATOM 630 N N . HIS A 1 82 ? 17.619 -1.693 -10.472 1.00 94.38 82 HIS A N 1
ATOM 631 C CA . HIS A 1 82 ? 17.601 -3.129 -10.212 1.00 94.38 82 HIS A CA 1
ATOM 632 C C . HIS A 1 82 ? 17.143 -3.890 -11.454 1.00 94.38 82 HIS A C 1
ATOM 634 O O . HIS A 1 82 ? 16.145 -3.497 -12.050 1.00 94.38 82 HIS A O 1
ATOM 640 N N . PRO A 1 83 ? 17.790 -5.005 -11.834 1.00 96.19 83 PRO A N 1
ATOM 641 C CA . PRO A 1 83 ? 17.283 -5.848 -12.911 1.00 96.19 83 PRO A CA 1
ATOM 642 C C . PRO A 1 83 ? 15.842 -6.270 -12.626 1.00 96.19 83 PRO A C 1
ATOM 644 O O . PRO A 1 83 ? 15.542 -6.702 -11.509 1.00 96.19 83 PRO A O 1
ATOM 647 N N . ALA A 1 84 ? 14.962 -6.169 -13.619 1.00 96.06 84 ALA A N 1
ATOM 648 C CA . ALA A 1 84 ? 13.592 -6.620 -13.454 1.00 96.06 84 ALA A CA 1
ATOM 649 C C . ALA A 1 84 ? 13.555 -8.148 -13.310 1.00 96.06 84 ALA A C 1
ATOM 651 O O . ALA A 1 84 ? 14.162 -8.895 -14.079 1.00 96.06 84 ALA A O 1
ATOM 652 N N . GLN A 1 85 ? 12.837 -8.612 -12.294 1.00 95.38 85 GLN A N 1
ATOM 653 C CA . GLN A 1 85 ? 12.706 -10.018 -11.945 1.00 95.38 85 GLN A CA 1
ATOM 654 C C . GLN A 1 85 ? 11.240 -10.459 -12.061 1.00 95.38 85 GLN A C 1
ATOM 656 O O . GLN A 1 85 ? 10.340 -9.713 -11.652 1.00 95.38 85 GLN A O 1
ATOM 661 N N . PRO A 1 86 ? 10.973 -11.669 -12.583 1.00 93.38 86 PRO A N 1
ATOM 662 C CA . PRO A 1 86 ? 9.636 -12.249 -12.548 1.00 93.38 86 PRO A CA 1
ATOM 663 C C . PRO A 1 86 ? 9.215 -12.519 -11.100 1.00 93.38 86 PRO A C 1
ATOM 665 O O . PRO A 1 86 ? 10.049 -12.837 -10.254 1.00 93.38 86 PRO A O 1
ATOM 668 N N . ASP A 1 87 ? 7.917 -12.411 -10.813 1.00 92.88 87 ASP A N 1
ATOM 669 C CA . ASP A 1 87 ? 7.335 -12.633 -9.479 1.00 92.88 87 ASP A CA 1
ATOM 670 C C . ASP A 1 87 ? 7.937 -11.763 -8.360 1.00 92.88 87 ASP A C 1
ATOM 672 O O . ASP A 1 87 ? 7.898 -12.132 -7.182 1.00 92.88 87 ASP A O 1
ATOM 676 N N . TRP A 1 88 ? 8.498 -10.602 -8.702 1.00 95.38 88 TRP A N 1
ATOM 677 C CA . TRP A 1 88 ? 8.913 -9.590 -7.735 1.00 95.38 88 TRP A CA 1
ATOM 678 C C . TRP A 1 88 ? 7.889 -8.473 -7.650 1.00 95.38 88 TRP A C 1
ATOM 680 O O . TRP A 1 88 ? 7.173 -8.167 -8.603 1.00 95.38 88 TRP A O 1
ATOM 690 N N . GLN A 1 89 ? 7.824 -7.868 -6.474 1.00 95.25 89 GLN A N 1
ATOM 691 C CA . GLN A 1 89 ? 6.874 -6.825 -6.153 1.00 95.25 89 GLN A CA 1
ATOM 692 C C . GLN A 1 89 ? 7.618 -5.628 -5.587 1.00 95.25 89 GLN A C 1
ATOM 694 O O . GLN A 1 89 ? 8.534 -5.773 -4.774 1.00 95.25 89 GLN A O 1
ATOM 699 N N . MET A 1 90 ? 7.193 -4.451 -6.030 1.00 94.88 90 MET A N 1
ATOM 700 C CA . MET A 1 90 ? 7.656 -3.187 -5.498 1.00 94.88 90 MET A CA 1
ATOM 701 C C . MET A 1 90 ? 6.636 -2.658 -4.494 1.00 94.88 90 MET A C 1
ATOM 703 O O . MET A 1 90 ? 5.426 -2.697 -4.733 1.00 94.88 90 MET A O 1
ATOM 707 N N . TRP A 1 91 ? 7.116 -2.216 -3.341 1.00 94.75 91 TRP A N 1
ATOM 708 C CA . TRP A 1 91 ? 6.281 -1.622 -2.307 1.00 94.75 91 TRP A CA 1
ATOM 709 C C . TRP A 1 91 ? 7.086 -0.611 -1.497 1.00 94.75 91 TRP A C 1
ATOM 711 O O . TRP A 1 91 ? 8.310 -0.694 -1.419 1.00 94.75 91 TRP A O 1
ATOM 721 N N . ILE A 1 92 ? 6.395 0.363 -0.922 1.00 93.19 92 ILE A N 1
ATOM 722 C CA . ILE A 1 92 ? 6.989 1.424 -0.113 1.00 93.19 92 ILE A CA 1
ATOM 723 C C . ILE A 1 92 ? 6.673 1.148 1.352 1.00 93.19 92 ILE A C 1
ATOM 725 O O . ILE A 1 92 ? 5.528 0.834 1.679 1.00 93.19 92 ILE A O 1
ATOM 729 N N . GLY A 1 93 ? 7.683 1.228 2.215 1.00 92.62 93 GLY A N 1
ATOM 730 C CA . GLY A 1 93 ? 7.569 1.050 3.659 1.00 92.62 93 GLY A CA 1
ATOM 731 C C . GLY A 1 93 ? 6.881 2.222 4.362 1.00 92.62 93 GLY A C 1
ATOM 732 O O . GLY A 1 93 ? 6.618 3.270 3.773 1.00 92.62 93 GLY A O 1
ATOM 733 N N . VAL A 1 94 ? 6.602 2.057 5.658 1.00 90.81 94 VAL A N 1
ATOM 734 C CA . VAL A 1 94 ? 6.038 3.127 6.514 1.00 90.81 94 VAL A CA 1
ATOM 735 C C . VAL A 1 94 ? 6.989 4.328 6.610 1.00 90.81 94 VAL A C 1
ATOM 737 O O . VAL A 1 94 ? 6.551 5.470 6.716 1.00 90.81 94 VAL A O 1
ATOM 740 N N . ASP A 1 95 ? 8.292 4.066 6.545 1.00 89.44 95 ASP A N 1
ATOM 741 C CA . ASP A 1 95 ? 9.384 5.042 6.550 1.00 89.44 95 ASP A CA 1
ATOM 742 C C . ASP A 1 95 ? 9.646 5.683 5.176 1.00 89.44 95 ASP A C 1
ATOM 744 O O . ASP A 1 95 ? 10.528 6.530 5.049 1.00 89.44 95 ASP A O 1
ATOM 748 N N . GLY A 1 96 ? 8.893 5.292 4.143 1.00 87.19 96 GLY A N 1
ATOM 749 C CA . GLY A 1 96 ? 9.124 5.724 2.767 1.00 87.19 96 GLY A CA 1
ATOM 750 C C . GLY A 1 96 ? 10.245 4.961 2.056 1.00 87.19 96 GLY A C 1
ATOM 751 O O . GLY A 1 96 ? 10.569 5.300 0.917 1.00 87.19 96 GLY A O 1
ATOM 752 N N . ALA A 1 97 ? 10.834 3.934 2.681 1.00 89.81 97 ALA A N 1
ATOM 753 C CA . ALA A 1 97 ? 11.852 3.119 2.036 1.00 89.81 97 ALA A CA 1
ATOM 754 C C . ALA A 1 97 ? 11.254 2.328 0.870 1.00 89.81 97 ALA A C 1
ATOM 756 O O . ALA A 1 97 ? 10.168 1.753 0.955 1.00 89.81 97 ALA A O 1
ATOM 757 N N . VAL A 1 98 ? 11.987 2.293 -0.237 1.00 92.38 98 VAL A N 1
ATOM 758 C CA . VAL A 1 98 ? 11.593 1.549 -1.428 1.00 92.38 98 VAL A CA 1
ATOM 759 C C . VAL A 1 98 ? 12.059 0.104 -1.286 1.00 92.38 98 VAL A C 1
ATOM 761 O O . VAL A 1 98 ? 13.252 -0.160 -1.138 1.00 92.38 98 VAL A O 1
ATOM 764 N N . HIS A 1 99 ? 11.130 -0.841 -1.384 1.00 94.25 99 HIS A N 1
ATOM 765 C CA . HIS A 1 99 ? 11.417 -2.26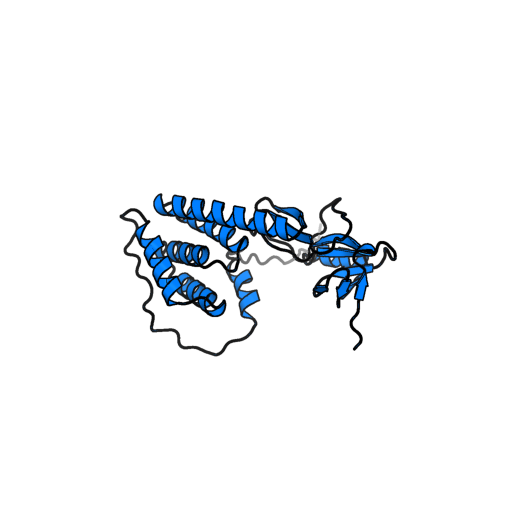8 -1.369 1.00 94.25 99 HIS A CA 1
ATOM 766 C C . HIS A 1 99 ? 11.095 -2.883 -2.727 1.00 94.25 99 HIS A C 1
ATOM 768 O O . HIS A 1 99 ? 9.986 -2.744 -3.239 1.00 94.25 99 HIS A O 1
ATOM 774 N N . TYR A 1 100 ? 12.054 -3.615 -3.290 1.00 95.94 100 TYR A N 1
ATOM 775 C CA . TYR A 1 100 ? 11.855 -4.457 -4.465 1.00 95.94 100 TYR A CA 1
ATOM 776 C C . TYR A 1 100 ? 12.367 -5.858 -4.151 1.00 95.94 100 TYR A C 1
ATOM 778 O O . TYR A 1 100 ? 13.561 -6.066 -3.941 1.00 95.94 100 TYR A O 1
ATOM 786 N N . GLU A 1 101 ? 11.449 -6.813 -4.016 1.00 96.94 101 GLU A N 1
ATOM 787 C CA . GLU A 1 101 ? 11.762 -8.153 -3.513 1.00 96.94 101 GLU A CA 1
ATOM 788 C C . GLU A 1 101 ? 10.767 -9.209 -4.028 1.00 96.94 101 GLU A C 1
ATOM 790 O O . GLU A 1 101 ? 9.713 -8.850 -4.558 1.00 96.94 101 GLU A O 1
ATOM 795 N N . PRO A 1 102 ? 11.044 -10.520 -3.862 1.00 97.06 102 PRO A N 1
ATOM 796 C CA . PRO A 1 102 ? 10.113 -11.567 -4.278 1.00 97.06 102 PRO A CA 1
ATOM 797 C C . PRO A 1 102 ? 8.718 -11.379 -3.670 1.00 97.06 102 PRO A C 1
ATOM 799 O O . PRO A 1 102 ? 8.587 -11.178 -2.461 1.00 97.06 102 PRO A O 1
ATOM 802 N N . ALA A 1 103 ? 7.663 -11.536 -4.470 1.00 95.25 103 ALA A N 1
ATOM 803 C CA . ALA A 1 103 ? 6.281 -11.236 -4.085 1.00 95.25 103 ALA A CA 1
ATOM 804 C C . ALA A 1 103 ? 5.820 -12.003 -2.833 1.00 95.25 103 ALA A C 1
ATOM 806 O O . ALA A 1 103 ? 5.110 -11.467 -1.985 1.00 95.25 103 ALA A O 1
ATOM 807 N N . LYS A 1 104 ? 6.282 -13.248 -2.643 1.00 96.50 104 LYS A N 1
ATOM 808 C CA . LYS A 1 104 ? 6.010 -14.015 -1.411 1.00 96.50 104 LYS A CA 1
ATOM 809 C C . LYS A 1 104 ? 6.615 -13.354 -0.166 1.00 96.50 104 LYS A C 1
ATOM 811 O O . LYS A 1 104 ? 6.001 -13.393 0.900 1.00 96.50 104 LYS A O 1
ATOM 816 N N . LYS A 1 105 ? 7.809 -12.764 -0.292 1.00 97.81 105 LYS A N 1
ATOM 817 C CA . LYS A 1 105 ? 8.493 -12.046 0.790 1.00 97.81 105 LYS A CA 1
ATOM 818 C C . LYS A 1 105 ? 7.810 -10.704 1.058 1.00 97.81 105 LYS A C 1
ATOM 820 O O . LYS A 1 105 ? 7.479 -10.461 2.214 1.00 97.81 105 LYS A O 1
ATOM 825 N N . ALA A 1 106 ? 7.493 -9.935 0.014 1.00 96.88 106 ALA A N 1
ATOM 826 C CA . ALA A 1 106 ? 6.721 -8.694 0.125 1.00 96.88 106 ALA A CA 1
ATOM 827 C C . ALA A 1 106 ? 5.376 -8.927 0.825 1.00 96.88 106 ALA A C 1
ATOM 829 O O . ALA A 1 106 ? 5.080 -8.289 1.832 1.00 96.88 106 ALA A O 1
ATOM 830 N N . LYS A 1 107 ? 4.608 -9.933 0.386 1.00 96.12 107 LYS A N 1
ATOM 831 C CA . LYS A 1 107 ? 3.342 -10.315 1.027 1.00 96.12 107 LYS A CA 1
ATOM 832 C C . LYS A 1 107 ? 3.520 -10.644 2.508 1.00 96.12 107 LYS A C 1
ATOM 834 O O . LYS A 1 107 ? 2.715 -10.216 3.324 1.00 96.12 107 LYS A O 1
ATOM 839 N N . ARG A 1 108 ? 4.556 -11.407 2.873 1.00 97.62 108 ARG A N 1
ATOM 840 C CA . ARG A 1 108 ? 4.836 -11.733 4.279 1.00 97.62 108 ARG A CA 1
ATOM 841 C C . ARG A 1 108 ? 5.185 -10.483 5.090 1.00 97.62 108 ARG A C 1
ATOM 843 O O . ARG A 1 108 ? 4.703 -10.352 6.207 1.00 97.62 108 ARG A O 1
ATOM 850 N N . ASN A 1 109 ? 5.994 -9.585 4.537 1.00 97.19 109 ASN A N 1
ATOM 851 C CA . ASN A 1 109 ? 6.400 -8.351 5.205 1.00 97.19 109 ASN A CA 1
ATOM 852 C C . ASN A 1 109 ? 5.202 -7.419 5.436 1.00 97.19 109 ASN A C 1
ATOM 854 O O . ASN A 1 109 ? 4.990 -6.976 6.561 1.00 97.19 109 ASN A O 1
ATOM 858 N N . LEU A 1 110 ? 4.359 -7.215 4.421 1.00 96.62 110 LEU A N 1
ATOM 859 C CA . LEU A 1 110 ? 3.118 -6.444 4.542 1.00 96.62 110 LEU A CA 1
ATOM 860 C C . LEU A 1 110 ? 2.154 -7.071 5.562 1.00 96.62 110 LEU A C 1
ATOM 862 O O . LEU A 1 110 ? 1.598 -6.374 6.401 1.00 96.62 110 LEU A O 1
ATOM 866 N N . GLN A 1 111 ? 2.022 -8.399 5.573 1.00 97.38 111 GLN A N 1
ATOM 867 C CA . GLN A 1 111 ? 1.204 -9.100 6.568 1.00 97.38 111 GLN A CA 1
ATOM 868 C C . GLN A 1 111 ? 1.735 -8.962 8.001 1.00 97.38 111 GLN A C 1
ATOM 870 O O . GLN A 1 111 ? 0.948 -8.905 8.946 1.00 97.38 111 GLN A O 1
ATOM 875 N N . ASN A 1 112 ? 3.054 -8.894 8.184 1.00 97.56 112 ASN A N 1
ATOM 876 C CA . ASN A 1 112 ? 3.639 -8.609 9.492 1.00 97.56 112 ASN A CA 1
ATOM 877 C C . ASN A 1 112 ? 3.316 -7.171 9.928 1.00 97.56 112 ASN A C 1
ATOM 879 O O . ASN A 1 112 ? 2.816 -6.990 11.036 1.00 97.56 112 ASN A O 1
ATOM 883 N N . LEU A 1 113 ? 3.487 -6.186 9.034 1.00 96.75 113 LEU A N 1
ATOM 884 C CA . LEU A 1 113 ? 3.121 -4.788 9.296 1.00 96.75 113 LEU A CA 1
ATOM 885 C C . LEU A 1 113 ? 1.639 -4.648 9.665 1.00 96.75 113 LEU A C 1
ATOM 887 O O . LEU A 1 113 ? 1.318 -3.998 10.658 1.00 96.75 113 LEU A O 1
ATOM 891 N N . TYR A 1 114 ? 0.744 -5.307 8.922 1.00 97.31 114 TYR A N 1
ATOM 892 C CA . TYR A 1 114 ? -0.688 -5.353 9.228 1.00 97.31 114 TYR A CA 1
ATOM 893 C C . TYR A 1 114 ? -0.942 -5.802 10.675 1.00 97.31 114 TYR A C 1
ATOM 895 O O . TYR A 1 114 ? -1.595 -5.095 11.444 1.00 97.31 114 TYR A O 1
ATOM 903 N N . ARG A 1 115 ? -0.385 -6.952 11.076 1.00 98.25 115 ARG A N 1
ATOM 904 C CA . ARG A 1 115 ? -0.598 -7.524 12.417 1.00 98.25 115 ARG A CA 1
ATOM 905 C C . ARG A 1 115 ? -0.036 -6.635 13.521 1.00 98.25 115 ARG A C 1
ATOM 907 O O . ARG A 1 115 ? -0.709 -6.410 14.526 1.00 98.25 115 ARG A O 1
ATOM 914 N N . GLU A 1 116 ? 1.183 -6.135 13.340 1.00 98.00 116 GLU A N 1
ATOM 915 C CA . GLU A 1 116 ? 1.865 -5.276 14.312 1.00 98.00 116 GLU A CA 1
ATOM 916 C C . GLU A 1 116 ? 1.101 -3.967 14.536 1.00 98.00 116 GLU A C 1
ATOM 918 O O . GLU A 1 116 ? 0.840 -3.565 15.678 1.00 98.00 116 GLU A O 1
ATOM 923 N N . HIS A 1 117 ? 0.680 -3.318 13.451 1.00 97.69 117 HIS A N 1
ATOM 924 C CA . HIS A 1 117 ? -0.040 -2.058 13.533 1.00 97.69 117 HIS A CA 1
ATOM 925 C C . HIS A 1 117 ? -1.479 -2.236 14.014 1.00 97.69 117 HIS A C 1
ATOM 927 O O . HIS A 1 117 ? -1.923 -1.433 14.834 1.00 97.69 117 HIS A O 1
ATOM 933 N N . LEU A 1 118 ? -2.179 -3.311 13.644 1.00 98.12 118 LEU A N 1
ATOM 934 C CA . LEU A 1 118 ? -3.511 -3.596 14.185 1.00 98.12 118 LEU A CA 1
ATOM 935 C C . LEU A 1 118 ? -3.470 -3.867 15.699 1.00 98.12 118 LEU A C 1
ATOM 937 O O . LEU A 1 118 ? -4.303 -3.352 16.453 1.00 98.12 118 LEU A O 1
ATOM 941 N N . ALA A 1 119 ? -2.474 -4.623 16.173 1.00 98.50 119 ALA A N 1
ATOM 942 C CA . ALA A 1 119 ? -2.274 -4.860 17.603 1.00 98.50 119 ALA A CA 1
ATOM 943 C C . ALA A 1 119 ? -1.958 -3.555 18.356 1.00 98.50 119 ALA A C 1
ATOM 945 O O . ALA A 1 119 ? -2.497 -3.299 19.441 1.00 98.50 119 ALA A O 1
ATOM 946 N N . THR A 1 120 ? -1.134 -2.691 17.758 1.00 98.25 120 THR A N 1
ATOM 947 C CA . THR A 1 120 ? -0.791 -1.380 18.326 1.00 98.25 120 THR A CA 1
ATOM 948 C C . THR A 1 120 ? -1.999 -0.441 18.346 1.00 98.25 120 THR A C 1
ATOM 950 O O . THR A 1 120 ? -2.238 0.217 19.360 1.00 98.25 120 THR A O 1
ATOM 953 N N . ALA A 1 121 ? -2.801 -0.418 17.278 1.00 98.00 121 ALA A N 1
ATOM 954 C CA . ALA A 1 121 ? -4.036 0.356 17.187 1.00 98.00 121 ALA A CA 1
ATOM 955 C C . ALA A 1 121 ? -5.037 -0.064 18.268 1.00 98.00 121 ALA A C 1
ATOM 957 O O . ALA A 1 121 ? -5.538 0.770 19.020 1.00 98.00 121 ALA A O 1
ATOM 958 N N . THR A 1 122 ? -5.242 -1.373 18.420 1.00 98.12 122 THR A N 1
ATOM 959 C CA . THR A 1 122 ? -6.121 -1.950 19.446 1.00 98.12 122 THR A CA 1
ATOM 960 C C . THR A 1 122 ? -5.652 -1.583 20.858 1.00 98.12 122 THR A C 1
ATOM 962 O O . THR A 1 122 ? -6.450 -1.206 21.716 1.00 98.12 122 THR A O 1
ATOM 965 N N . THR A 1 123 ? -4.342 -1.645 21.110 1.00 98.00 123 THR A N 1
ATOM 966 C CA . THR A 1 123 ? -3.756 -1.257 22.403 1.00 98.00 123 THR A CA 1
ATOM 967 C C . THR A 1 123 ? -3.936 0.237 22.679 1.00 98.00 123 THR A C 1
ATOM 969 O O . THR A 1 123 ? -4.264 0.626 23.800 1.00 98.00 123 THR A O 1
ATOM 972 N N . ALA A 1 124 ? -3.759 1.090 21.667 1.00 97.38 124 ALA A N 1
ATOM 973 C CA . ALA A 1 124 ? -3.983 2.527 21.786 1.00 97.38 124 ALA A CA 1
ATOM 974 C C . ALA A 1 124 ? -5.460 2.859 22.050 1.00 97.38 124 ALA A C 1
ATOM 976 O O . ALA A 1 124 ? -5.737 3.710 22.897 1.00 97.38 124 ALA A O 1
ATOM 977 N N . LEU A 1 125 ? -6.390 2.150 21.402 1.00 96.81 125 LEU A N 1
ATOM 978 C CA . LEU A 1 125 ? -7.830 2.309 21.610 1.00 96.81 125 LEU A CA 1
ATOM 979 C C . LEU A 1 125 ? -8.224 1.991 23.059 1.00 96.81 125 LEU A C 1
ATOM 981 O O . LEU A 1 125 ? -8.875 2.805 23.709 1.00 96.81 125 LEU A O 1
ATOM 985 N N . ARG A 1 126 ? -7.732 0.869 23.605 1.00 96.06 126 ARG A N 1
ATOM 986 C CA . ARG A 1 126 ? -7.922 0.492 25.022 1.00 96.06 126 ARG A CA 1
ATOM 987 C C . ARG A 1 126 ? -7.361 1.513 26.005 1.00 96.06 126 ARG A C 1
ATOM 989 O O . ARG A 1 126 ? -7.847 1.636 27.121 1.00 96.06 126 ARG A O 1
ATOM 996 N N . ALA A 1 127 ? -6.328 2.243 25.600 1.00 94.88 127 ALA A N 1
ATOM 997 C CA . ALA A 1 127 ? -5.737 3.311 26.395 1.00 94.88 127 ALA A CA 1
ATOM 998 C C . ALA A 1 127 ? -6.431 4.675 26.196 1.00 94.88 127 ALA A C 1
ATOM 1000 O O . ALA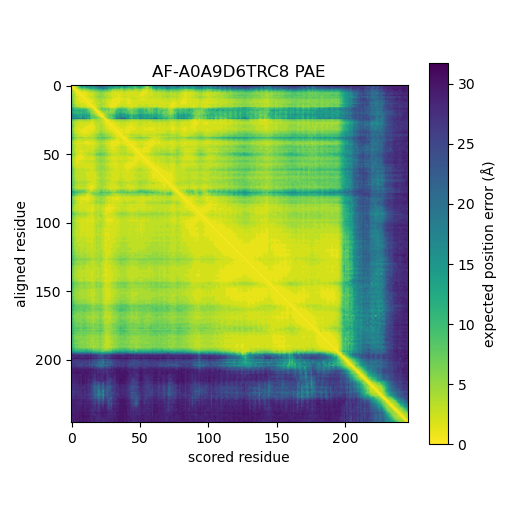 A 1 127 ? -5.924 5.678 26.696 1.00 94.88 127 ALA A O 1
ATOM 1001 N N . GLY A 1 128 ? -7.525 4.746 25.426 1.00 94.06 128 GLY A N 1
ATOM 1002 C CA . GLY A 1 128 ? -8.225 5.994 25.097 1.00 94.06 128 GLY A CA 1
ATOM 1003 C C . GLY A 1 128 ? -7.448 6.932 24.162 1.00 94.06 128 GLY A C 1
ATOM 1004 O O . GLY A 1 128 ? -7.809 8.096 24.009 1.00 94.06 128 GLY A O 1
ATOM 1005 N N . LYS A 1 129 ? -6.367 6.461 23.526 1.00 96.25 129 LYS A N 1
ATOM 1006 C CA . LYS A 1 129 ? -5.503 7.265 22.645 1.00 96.25 129 LYS A CA 1
ATOM 1007 C C . LYS A 1 129 ? -6.023 7.218 21.209 1.00 96.25 129 LYS A C 1
ATOM 1009 O O . LYS A 1 129 ? -5.439 6.541 20.363 1.00 96.25 129 LYS A O 1
ATOM 1014 N N . ILE A 1 130 ? -7.121 7.927 20.951 1.00 95.38 130 ILE A N 1
ATOM 1015 C CA . ILE A 1 130 ? -7.908 7.799 19.711 1.00 95.38 130 ILE A CA 1
ATOM 1016 C C . ILE A 1 130 ? -7.088 8.125 18.457 1.00 95.38 130 ILE A C 1
ATOM 1018 O O . ILE A 1 130 ? -7.056 7.315 17.535 1.00 95.38 130 ILE A O 1
ATOM 1022 N N . ASP A 1 131 ? -6.340 9.231 18.448 1.00 95.44 131 ASP A N 1
ATOM 1023 C CA . ASP A 1 131 ? -5.533 9.626 17.280 1.00 95.44 131 ASP A CA 1
ATOM 1024 C C . ASP A 1 131 ? -4.436 8.604 16.958 1.00 95.44 131 ASP A C 1
ATOM 1026 O O . ASP A 1 131 ? -4.186 8.277 15.799 1.00 95.44 131 ASP A O 1
ATOM 1030 N N . LYS A 1 132 ? -3.812 8.033 17.996 1.00 96.88 132 LYS A N 1
ATOM 1031 C CA . LYS A 1 132 ? -2.798 6.985 17.830 1.00 96.88 132 LYS A CA 1
ATOM 1032 C C . LYS A 1 132 ? -3.417 5.674 17.340 1.00 96.88 132 LYS A C 1
ATOM 1034 O O . LYS A 1 132 ? -2.793 4.973 16.544 1.00 96.88 132 LYS A O 1
ATOM 1039 N N . ALA A 1 133 ? -4.612 5.338 17.822 1.00 97.62 133 ALA A N 1
ATOM 1040 C CA . ALA A 1 133 ? -5.339 4.155 17.385 1.00 97.62 133 ALA A CA 1
ATOM 1041 C C . ALA A 1 133 ? -5.689 4.250 15.896 1.00 97.62 133 ALA A C 1
ATOM 1043 O O . ALA A 1 133 ? -5.352 3.350 15.130 1.00 97.62 133 ALA A O 1
ATOM 1044 N N . GLU A 1 134 ? -6.262 5.378 15.478 1.00 96.81 134 GLU A N 1
ATOM 1045 C CA . GLU A 1 134 ? -6.606 5.622 14.081 1.00 96.81 134 GLU A CA 1
AT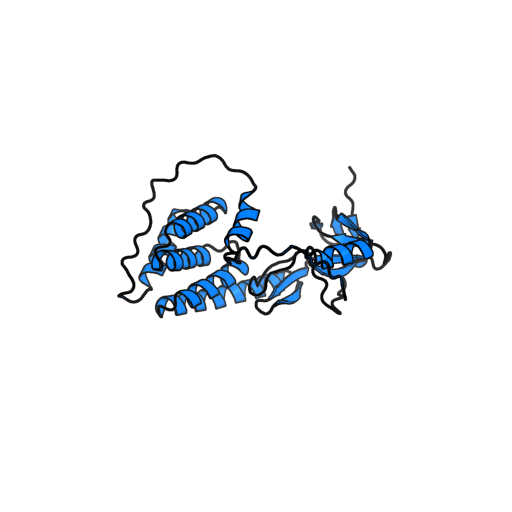OM 1046 C C . GLU A 1 134 ? -5.368 5.621 13.179 1.00 96.81 134 GLU A C 1
ATOM 1048 O O . GLU A 1 134 ? -5.370 4.966 12.139 1.00 96.81 134 GLU A O 1
ATOM 1053 N N . HIS A 1 135 ? -4.291 6.302 13.584 1.00 95.38 135 HIS A N 1
ATOM 1054 C CA . HIS A 1 135 ? -3.049 6.343 12.813 1.00 95.38 135 HIS A CA 1
ATOM 1055 C C . HIS A 1 135 ? -2.517 4.935 12.510 1.00 95.38 135 HIS A C 1
ATOM 1057 O O . HIS A 1 135 ? -2.241 4.609 11.357 1.00 95.38 135 HIS A O 1
ATOM 1063 N N . HIS A 1 136 ? -2.423 4.068 13.521 1.00 96.88 136 HIS A N 1
ATOM 1064 C CA . HIS A 1 136 ? -1.953 2.700 13.308 1.00 96.88 136 HIS A CA 1
ATOM 1065 C C . HIS A 1 136 ? -2.961 1.828 12.552 1.00 96.88 136 HIS A C 1
ATOM 1067 O O . HIS A 1 136 ? -2.542 0.981 11.768 1.00 96.88 136 HIS A O 1
ATOM 1073 N N . ALA A 1 137 ? -4.268 2.043 12.717 1.00 96.94 137 ALA A N 1
ATOM 1074 C CA . ALA A 1 137 ? -5.257 1.332 11.912 1.00 96.94 137 ALA A CA 1
ATOM 1075 C C . ALA A 1 137 ? -5.154 1.704 10.427 1.00 96.94 137 ALA A C 1
ATOM 1077 O O . ALA A 1 137 ? -5.206 0.819 9.582 1.00 96.94 137 ALA A O 1
ATOM 1078 N N . ARG A 1 138 ? -4.900 2.973 10.089 1.00 95.06 138 ARG A N 1
ATOM 1079 C CA . ARG A 1 138 ? -4.662 3.394 8.697 1.00 95.06 138 ARG A CA 1
ATOM 1080 C C . ARG A 1 138 ? -3.438 2.717 8.084 1.00 95.06 138 ARG A C 1
ATOM 1082 O O . ARG A 1 138 ? -3.501 2.287 6.939 1.00 95.06 138 ARG A O 1
ATOM 1089 N N . ILE A 1 139 ? -2.356 2.572 8.850 1.00 95.31 139 ILE A N 1
ATOM 1090 C CA . ILE A 1 139 ? -1.164 1.836 8.400 1.00 95.31 139 ILE A CA 1
ATOM 1091 C C . ILE A 1 139 ? -1.493 0.352 8.182 1.00 95.31 139 ILE A C 1
ATOM 1093 O O . ILE A 1 139 ? -1.088 -0.227 7.176 1.00 95.31 139 ILE A O 1
ATOM 1097 N N . ALA A 1 140 ? -2.251 -0.266 9.094 1.00 96.56 140 ALA A N 1
ATOM 1098 C CA . ALA A 1 140 ? -2.681 -1.653 8.939 1.00 96.56 140 ALA A CA 1
ATOM 1099 C C . ALA A 1 140 ? -3.561 -1.838 7.689 1.00 96.56 140 ALA A C 1
ATOM 1101 O O . ALA A 1 140 ? -3.320 -2.762 6.917 1.00 96.56 140 ALA A O 1
ATOM 1102 N N . LEU A 1 141 ? -4.514 -0.933 7.446 1.00 94.38 141 LEU A N 1
ATOM 1103 C CA . LEU A 1 141 ? -5.349 -0.934 6.242 1.00 94.38 141 LEU A CA 1
ATOM 1104 C C . LEU A 1 141 ? -4.511 -0.821 4.964 1.00 94.38 141 LEU A C 1
ATOM 1106 O O . LEU A 1 141 ? -4.750 -1.542 4.007 1.00 94.38 141 LEU A O 1
ATOM 1110 N N . ALA A 1 142 ? -3.506 0.055 4.949 1.00 92.88 142 ALA A N 1
ATOM 1111 C CA . ALA A 1 142 ? -2.633 0.217 3.789 1.00 92.88 142 ALA A CA 1
ATOM 1112 C C . ALA A 1 142 ? -1.744 -1.025 3.545 1.00 92.88 142 ALA A C 1
ATOM 1114 O O . ALA A 1 142 ? -1.428 -1.368 2.406 1.00 92.88 142 ALA A O 1
ATOM 1115 N N . ALA A 1 143 ? -1.386 -1.753 4.609 1.00 95.12 143 ALA A N 1
ATOM 1116 C CA . ALA A 1 143 ? -0.646 -3.011 4.519 1.00 95.12 143 ALA A CA 1
ATOM 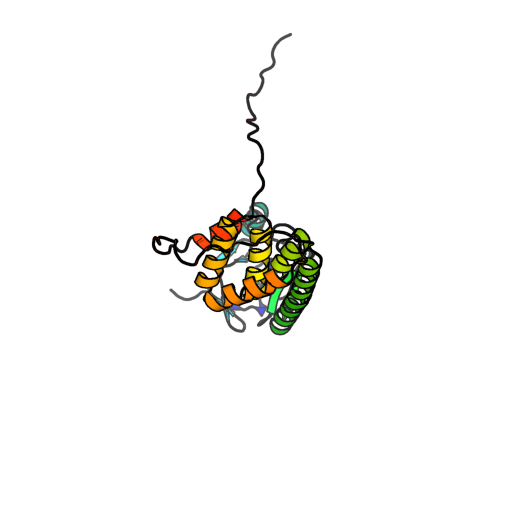1117 C C . ALA A 1 143 ? -1.493 -4.186 3.990 1.00 95.12 143 ALA A C 1
ATOM 1119 O O . ALA A 1 143 ? -0.960 -5.074 3.317 1.00 95.12 143 ALA A O 1
ATOM 1120 N N . ASP A 1 144 ? -2.794 -4.201 4.289 1.00 94.25 144 ASP A N 1
ATOM 1121 C CA . ASP A 1 144 ? -3.759 -5.173 3.771 1.00 94.25 144 ASP A CA 1
ATOM 1122 C C . ASP A 1 144 ? -5.119 -4.509 3.503 1.00 94.25 144 ASP A C 1
ATOM 1124 O O . ASP A 1 144 ? -6.008 -4.500 4.353 1.00 94.25 144 ASP A O 1
ATOM 1128 N N . GLU A 1 145 ? -5.294 -3.987 2.284 1.00 87.94 145 GLU A N 1
ATOM 1129 C CA . GLU A 1 145 ? -6.511 -3.270 1.860 1.00 87.94 145 GLU A CA 1
ATOM 1130 C C . GLU A 1 145 ? -7.777 -4.144 1.852 1.00 87.94 145 GLU A C 1
ATOM 1132 O O . GLU A 1 145 ? -8.875 -3.645 1.618 1.00 87.94 145 GLU A O 1
ATOM 1137 N N . ARG A 1 146 ? -7.639 -5.463 2.043 1.00 90.31 146 ARG A N 1
ATOM 1138 C CA . ARG A 1 146 ? -8.761 -6.413 2.087 1.00 90.31 146 ARG A CA 1
ATOM 1139 C C . ARG A 1 146 ? -9.179 -6.763 3.511 1.00 90.31 146 ARG A C 1
ATOM 1141 O O . ARG A 1 146 ? -10.106 -7.554 3.679 1.00 90.31 146 ARG A O 1
ATOM 1148 N N . ALA A 1 147 ? -8.469 -6.275 4.523 1.00 93.31 147 ALA A N 1
ATOM 1149 C CA . ALA A 1 147 ? -8.806 -6.532 5.913 1.00 93.31 147 ALA A CA 1
ATOM 1150 C C . ALA A 1 147 ? -9.925 -5.591 6.372 1.00 93.31 147 ALA A C 1
ATOM 1152 O O . ALA A 1 147 ? -9.873 -4.386 6.138 1.00 93.31 147 ALA A O 1
ATOM 1153 N N . LEU A 1 148 ? -10.921 -6.138 7.068 1.00 95.81 148 LEU A N 1
ATOM 1154 C CA . LEU A 1 148 ? -12.088 -5.376 7.520 1.00 95.81 148 LEU A CA 1
ATOM 1155 C C . LEU A 1 148 ? -11.852 -4.716 8.885 1.00 95.81 148 LEU A C 1
ATOM 1157 O O . LEU A 1 148 ? -12.439 -3.687 9.216 1.00 95.81 148 LEU A O 1
ATOM 1161 N N . GLU A 1 149 ? -11.001 -5.331 9.701 1.00 97.56 149 GLU A N 1
ATOM 1162 C CA . GLU A 1 149 ? -10.717 -4.937 11.075 1.00 97.56 149 GLU A CA 1
ATOM 1163 C C . GLU A 1 149 ? -10.174 -3.503 11.199 1.00 97.56 149 GLU A C 1
ATOM 1165 O O . GLU A 1 149 ? -10.665 -2.772 12.066 1.00 97.56 149 GLU A O 1
ATOM 1170 N N . PRO A 1 150 ? -9.233 -3.040 10.347 1.00 96.88 150 PRO A N 1
ATOM 1171 C CA . PRO A 1 150 ? -8.783 -1.653 10.377 1.00 96.88 150 PRO A CA 1
ATOM 1172 C C . PRO A 1 150 ? -9.903 -0.644 10.111 1.00 96.88 150 PRO A C 1
ATOM 1174 O O . PRO A 1 150 ? -10.008 0.338 10.844 1.00 96.88 150 PRO A O 1
ATOM 1177 N N . ASP A 1 151 ? -10.764 -0.897 9.121 1.00 96.56 151 ASP A N 1
ATOM 1178 C CA . ASP A 1 151 ? -11.892 -0.015 8.799 1.00 96.56 151 ASP A CA 1
ATOM 1179 C C . ASP A 1 151 ? -12.880 0.076 9.966 1.00 96.56 151 ASP A C 1
ATOM 1181 O O . ASP A 1 151 ? -13.323 1.169 10.330 1.00 96.56 151 ASP A O 1
ATOM 1185 N N . ALA A 1 152 ? -13.188 -1.056 10.607 1.00 97.56 152 ALA A N 1
ATOM 1186 C CA . ALA A 1 152 ? -14.036 -1.076 11.794 1.00 97.56 152 ALA A CA 1
ATOM 1187 C C . ALA A 1 152 ? -13.419 -0.263 12.949 1.00 97.56 152 ALA A C 1
ATOM 1189 O O . ALA A 1 152 ? -14.120 0.500 13.617 1.00 97.56 152 ALA A O 1
ATOM 1190 N N . LEU A 1 153 ? -12.105 -0.369 13.169 1.00 97.62 153 LEU A N 1
ATOM 1191 C CA . LEU A 1 153 ? -11.412 0.404 14.200 1.00 97.62 153 LEU A CA 1
ATOM 1192 C C . LEU A 1 153 ? -11.426 1.909 13.884 1.00 97.62 153 LEU A C 1
ATOM 1194 O O . LEU A 1 153 ? -11.752 2.715 14.757 1.00 97.62 153 LEU A O 1
ATOM 1198 N N . ILE A 1 154 ? -11.1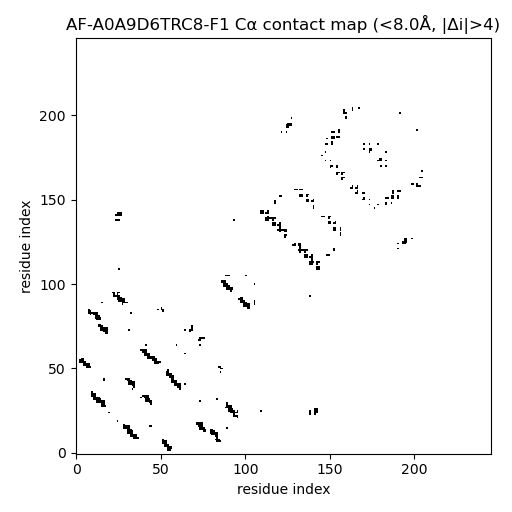26 2.296 12.638 1.00 97.06 154 ILE A N 1
ATOM 1199 C CA . ILE A 1 154 ? -11.161 3.695 12.180 1.00 97.06 154 ILE A CA 1
ATOM 1200 C C . ILE A 1 154 ? -12.573 4.270 12.357 1.00 97.06 154 ILE A C 1
ATOM 1202 O O . ILE A 1 154 ? -12.732 5.380 12.869 1.00 97.06 154 ILE A O 1
ATOM 1206 N N . ALA A 1 155 ? -13.612 3.503 12.017 1.00 96.88 155 ALA A N 1
ATOM 1207 C CA . ALA A 1 155 ? -14.997 3.908 12.226 1.00 96.88 155 ALA A CA 1
ATOM 1208 C C . ALA A 1 155 ? -15.319 4.159 13.708 1.00 96.88 155 ALA A C 1
ATOM 1210 O O . ALA A 1 155 ? -15.963 5.161 14.021 1.00 96.88 155 ALA A O 1
ATOM 1211 N N . VAL A 1 156 ? -14.829 3.326 14.633 1.00 97.06 156 VAL A N 1
ATOM 1212 C CA . VAL A 1 156 ? -14.972 3.576 16.079 1.00 97.06 156 VAL A CA 1
ATOM 1213 C C . VAL A 1 156 ? -14.264 4.865 16.497 1.00 97.06 156 VAL A C 1
ATOM 1215 O O . VAL A 1 156 ? -14.848 5.663 17.230 1.00 97.06 156 VAL A O 1
ATOM 1218 N N . CYS A 1 157 ? -13.053 5.126 15.996 1.00 96.38 157 CYS A N 1
ATOM 1219 C CA . CYS A 1 157 ? -12.345 6.380 16.266 1.00 96.38 157 CYS A CA 1
ATOM 1220 C C . CYS A 1 157 ? -13.149 7.611 15.813 1.00 96.38 157 CYS A C 1
ATOM 1222 O O . CYS A 1 157 ? -13.282 8.568 16.574 1.00 96.38 157 CYS A O 1
ATOM 1224 N N . HIS A 1 158 ? -13.745 7.582 14.618 1.00 95.75 158 HIS A N 1
ATOM 1225 C CA . HIS A 1 158 ? -14.618 8.663 14.143 1.00 95.75 158 HIS A CA 1
ATOM 1226 C C . HIS A 1 158 ? -15.918 8.773 14.951 1.00 95.75 158 HIS A C 1
ATOM 1228 O O . HIS A 1 158 ? -16.355 9.882 15.265 1.00 95.75 158 HIS A O 1
ATOM 1234 N N . ALA A 1 159 ? -16.524 7.650 15.341 1.00 94.50 159 ALA A N 1
ATOM 1235 C CA . ALA A 1 159 ? -17.733 7.645 16.161 1.00 94.50 159 ALA A CA 1
ATOM 1236 C C . ALA A 1 159 ? -17.490 8.291 17.537 1.00 94.50 159 ALA A C 1
ATOM 1238 O O . ALA A 1 159 ? -18.302 9.098 17.988 1.00 94.50 159 ALA A O 1
ATOM 1239 N N . LEU A 1 160 ? -16.336 8.019 18.156 1.00 92.94 160 LEU A N 1
ATOM 1240 C CA . LEU A 1 160 ? -15.896 8.645 19.409 1.00 92.94 160 LEU A CA 1
ATOM 1241 C C . LEU A 1 160 ? -15.703 10.164 19.292 1.00 92.94 160 LEU A C 1
ATOM 1243 O O . LEU A 1 160 ? -15.869 10.878 20.278 1.00 92.94 160 LEU A O 1
ATOM 1247 N N . ARG A 1 161 ? -15.397 10.666 18.090 1.00 93.44 161 ARG A N 1
ATOM 1248 C CA . ARG A 1 161 ? -15.320 12.106 17.785 1.00 93.44 161 ARG A CA 1
ATOM 1249 C C . ARG A 1 161 ? -16.661 12.715 17.349 1.00 93.44 161 ARG A C 1
ATOM 1251 O O . ARG A 1 161 ? -16.725 13.904 17.054 1.00 93.44 161 ARG A O 1
ATOM 1258 N N . GLY A 1 162 ? -17.743 11.932 17.310 1.00 92.19 162 GLY A N 1
ATOM 1259 C CA . GLY A 1 162 ? -19.069 12.386 16.871 1.00 92.19 162 GLY A CA 1
ATOM 1260 C C . GLY A 1 162 ? -19.220 12.519 15.350 1.00 92.19 162 GLY A C 1
ATOM 1261 O O . GLY A 1 162 ? -20.175 13.126 14.863 1.00 92.19 162 GLY A O 1
ATOM 1262 N N . GLU A 1 163 ? -18.310 11.941 14.570 1.00 93.38 163 GLU A N 1
ATOM 1263 C CA . GLU A 1 163 ? -18.221 12.136 13.123 1.00 93.38 163 GLU A CA 1
ATOM 1264 C C . GLU A 1 163 ? -19.041 11.104 12.333 1.00 93.38 163 GLU A C 1
ATOM 1266 O O . GLU A 1 163 ? -18.531 10.339 11.514 1.00 93.38 163 GLU A O 1
ATOM 1271 N N . GLN A 1 164 ? -20.355 11.101 12.544 1.00 91.50 164 GLN A N 1
ATOM 1272 C CA . GLN A 1 164 ? -21.264 10.072 12.013 1.00 91.50 164 GLN A CA 1
ATOM 1273 C C . GLN A 1 164 ? -21.250 9.939 10.482 1.00 91.50 164 GLN A C 1
ATOM 1275 O O . GLN A 1 164 ? -21.415 8.846 9.940 1.00 91.50 164 GLN A O 1
ATOM 1280 N N . LYS A 1 165 ? -21.001 11.042 9.764 1.00 93.25 165 LYS A N 1
ATOM 1281 C CA . LYS A 1 165 ? -20.869 11.024 8.298 1.00 93.25 165 LYS A CA 1
ATOM 1282 C C . LYS A 1 165 ? -19.661 10.197 7.839 1.00 93.25 165 LYS A C 1
ATOM 1284 O O . LYS A 1 165 ? -19.777 9.480 6.848 1.00 93.25 165 LYS A O 1
ATOM 1289 N N . HIS A 1 166 ? -18.539 10.259 8.561 1.00 91.25 166 HIS A N 1
ATOM 1290 C CA . HIS A 1 166 ? -17.354 9.450 8.261 1.00 91.25 166 HIS A CA 1
ATOM 1291 C C . HIS A 1 166 ? -17.613 7.971 8.539 1.00 91.25 166 HIS A C 1
ATOM 1293 O O . HIS A 1 166 ? -17.278 7.130 7.711 1.00 91.25 166 HIS A O 1
ATOM 1299 N N . VAL A 1 167 ? -18.293 7.656 9.644 1.00 93.75 167 VAL A N 1
ATOM 1300 C CA . VAL A 1 167 ? -18.689 6.278 9.980 1.00 93.75 167 VAL A CA 1
ATOM 1301 C C . VAL A 1 167 ? -19.540 5.665 8.864 1.00 93.75 167 VAL A C 1
ATOM 1303 O O . VAL A 1 167 ? -19.247 4.567 8.391 1.00 93.75 167 VAL A O 1
ATOM 1306 N N . ALA A 1 168 ? -20.560 6.391 8.393 1.00 92.75 168 ALA A N 1
ATOM 1307 C CA . ALA A 1 168 ? -21.424 5.937 7.304 1.00 92.75 168 ALA A CA 1
ATOM 1308 C C . ALA A 1 168 ? -20.653 5.740 5.987 1.00 92.75 168 ALA A C 1
ATOM 1310 O O . ALA A 1 168 ? -20.899 4.773 5.264 1.00 92.75 168 ALA A O 1
ATOM 1311 N N . PHE A 1 169 ? -19.702 6.631 5.689 1.00 94.25 169 PHE A N 1
ATOM 1312 C CA . PHE A 1 169 ? -18.838 6.509 4.518 1.00 94.25 169 PHE A CA 1
ATOM 1313 C C . PHE A 1 169 ? -17.947 5.262 4.583 1.00 94.25 169 PHE A C 1
ATOM 1315 O O . PHE A 1 169 ? -17.935 4.490 3.628 1.00 94.25 169 PHE A O 1
ATOM 1322 N N . ILE A 1 170 ? -17.255 5.033 5.704 1.00 94.06 170 ILE A N 1
ATOM 1323 C CA . ILE A 1 170 ? -16.370 3.870 5.889 1.00 94.06 170 ILE A CA 1
ATOM 1324 C C . ILE A 1 170 ? -17.170 2.572 5.773 1.00 94.06 170 ILE A C 1
ATOM 1326 O O . ILE A 1 170 ? -16.797 1.683 5.012 1.00 94.06 170 ILE A O 1
ATOM 1330 N N . ARG A 1 171 ? -18.328 2.492 6.443 1.00 93.81 171 ARG A N 1
ATOM 1331 C CA . ARG A 1 171 ? -19.237 1.341 6.333 1.00 93.81 171 ARG A CA 1
ATOM 1332 C C . ARG A 1 171 ? -19.612 1.063 4.878 1.00 93.81 171 ARG A C 1
ATOM 1334 O O . ARG A 1 171 ? -19.575 -0.082 4.435 1.00 93.81 171 ARG A O 1
ATOM 1341 N N . ARG A 1 172 ? -19.998 2.102 4.134 1.00 93.94 172 ARG A N 1
ATOM 1342 C CA . ARG A 1 172 ? -20.367 1.971 2.723 1.00 93.94 172 ARG A CA 1
ATOM 1343 C C . ARG A 1 172 ? -19.187 1.485 1.882 1.00 93.94 172 ARG A C 1
ATOM 1345 O O . ARG A 1 172 ? -19.375 0.574 1.085 1.00 93.94 172 ARG A O 1
ATOM 1352 N N . ALA A 1 173 ? -18.000 2.057 2.075 1.00 90.88 173 ALA A N 1
ATOM 1353 C CA . ALA A 1 173 ? -16.792 1.654 1.361 1.00 90.88 173 ALA A CA 1
ATOM 1354 C C . ALA A 1 173 ? -16.445 0.178 1.621 1.00 90.88 173 ALA A C 1
ATOM 1356 O O . ALA A 1 173 ? -16.175 -0.553 0.671 1.00 90.88 173 ALA A O 1
ATOM 1357 N N . ALA A 1 174 ? -16.553 -0.286 2.870 1.00 91.25 174 ALA A N 1
ATOM 1358 C CA . ALA A 1 174 ? -16.337 -1.688 3.222 1.00 91.25 174 ALA A CA 1
ATOM 1359 C C . ALA A 1 174 ? -17.335 -2.629 2.516 1.00 91.25 174 ALA A C 1
ATOM 1361 O O . ALA A 1 174 ? -16.945 -3.659 1.966 1.00 91.25 174 ALA A O 1
ATOM 1362 N N . VAL A 1 175 ? -18.622 -2.265 2.467 1.00 92.06 175 VAL A N 1
ATOM 1363 C CA . VAL A 1 175 ? -19.645 -3.053 1.751 1.00 92.06 175 VAL A CA 1
ATOM 1364 C C . VAL A 1 175 ? -19.395 -3.057 0.241 1.00 92.06 175 VAL A C 1
ATOM 1366 O O . VAL A 1 175 ? -19.472 -4.106 -0.394 1.00 92.06 175 VAL A O 1
ATOM 1369 N N . GLU A 1 176 ? -19.049 -1.908 -0.344 1.00 91.00 176 GLU A N 1
ATOM 1370 C CA . GLU A 1 176 ? -18.697 -1.799 -1.768 1.00 91.00 176 GLU A CA 1
ATOM 1371 C C . GLU A 1 176 ? -17.424 -2.594 -2.118 1.00 91.00 176 GLU A C 1
ATOM 1373 O O . GLU A 1 176 ? -17.304 -3.089 -3.239 1.00 91.00 176 GLU A O 1
ATOM 1378 N N . ALA A 1 177 ? -16.509 -2.783 -1.162 1.00 87.69 177 ALA A N 1
ATOM 1379 C CA . ALA A 1 177 ? -15.338 -3.653 -1.287 1.00 87.69 177 ALA A CA 1
ATOM 1380 C C . ALA A 1 177 ? -15.663 -5.159 -1.152 1.00 87.69 177 ALA A C 1
ATOM 1382 O O . ALA A 1 177 ? -14.783 -5.998 -1.349 1.00 87.69 177 ALA A O 1
ATOM 1383 N N . GLY A 1 178 ? -16.922 -5.517 -0.873 1.00 90.56 178 GLY A N 1
ATOM 1384 C CA . GLY A 1 178 ? -17.403 -6.899 -0.801 1.00 90.56 178 GLY A CA 1
ATOM 1385 C C . GLY A 1 178 ? -17.487 -7.480 0.612 1.00 90.56 178 GLY A C 1
ATOM 1386 O O . GLY A 1 178 ? -17.702 -8.685 0.758 1.00 90.56 178 GLY A O 1
ATOM 1387 N N . HIS A 1 179 ? -17.329 -6.663 1.655 1.00 92.38 179 HIS A N 1
ATOM 1388 C CA . HIS A 1 179 ? -17.484 -7.111 3.038 1.00 92.38 179 HIS A CA 1
ATOM 1389 C C . HIS A 1 179 ? -18.951 -7.151 3.482 1.00 92.38 179 HIS A C 1
ATOM 1391 O O . HIS A 1 179 ? -19.796 -6.386 3.018 1.00 92.38 179 HIS A O 1
ATOM 1397 N N . SER A 1 180 ? -19.256 -8.043 4.428 1.00 94.31 180 SER A N 1
ATOM 1398 C CA . SER A 1 180 ? -20.580 -8.114 5.050 1.00 94.31 180 SER A CA 1
ATOM 1399 C C . SER A 1 180 ? -20.804 -6.927 5.987 1.00 94.31 180 SER A C 1
ATOM 1401 O O . SER A 1 180 ? -19.984 -6.665 6.873 1.00 94.31 180 SER A O 1
ATOM 1403 N N . ALA A 1 181 ? -21.944 -6.248 5.825 1.00 92.88 181 ALA A N 1
ATOM 1404 C CA . ALA A 1 181 ? -22.363 -5.174 6.720 1.00 92.88 181 ALA A CA 1
ATOM 1405 C C . ALA A 1 181 ? -22.507 -5.668 8.170 1.00 92.88 181 ALA A C 1
ATOM 1407 O O . ALA A 1 181 ? -22.073 -4.976 9.088 1.00 92.88 181 ALA A O 1
ATOM 1408 N N . ASP A 1 182 ? -23.029 -6.880 8.366 1.00 93.62 182 ASP A N 1
ATOM 1409 C CA . ASP A 1 182 ? -23.222 -7.470 9.695 1.00 93.62 182 ASP A CA 1
ATOM 1410 C C . ASP A 1 182 ? -21.878 -7.726 10.383 1.00 93.62 182 ASP A C 1
ATOM 1412 O O . ASP A 1 182 ? -21.696 -7.405 11.556 1.00 93.62 182 ASP A O 1
ATOM 1416 N N . THR A 1 183 ? -20.894 -8.251 9.645 1.00 93.75 183 THR A N 1
ATOM 1417 C CA . THR A 1 183 ? -19.544 -8.470 10.184 1.00 93.75 183 THR A CA 1
ATOM 1418 C C . THR A 1 183 ? -18.897 -7.146 10.583 1.00 93.75 183 THR A C 1
ATOM 1420 O O . THR A 1 183 ? -18.270 -7.061 11.638 1.00 93.75 183 THR A O 1
ATOM 1423 N N . PHE A 1 184 ? -19.075 -6.098 9.774 1.00 94.88 184 PHE A N 1
ATOM 1424 C CA . PHE A 1 184 ? -18.582 -4.761 10.096 1.00 94.88 184 PHE A CA 1
ATOM 1425 C C . PHE A 1 184 ? -19.239 -4.196 11.369 1.00 94.88 184 PHE A C 1
ATOM 1427 O O . PHE A 1 184 ? -18.550 -3.663 12.241 1.00 94.88 184 PHE A O 1
ATOM 1434 N N . GLU A 1 185 ? -20.557 -4.345 11.523 1.00 93.94 185 GLU A N 1
ATOM 1435 C CA . GLU A 1 185 ? -21.285 -3.920 12.727 1.00 93.94 185 GLU A CA 1
ATOM 1436 C C . GLU A 1 185 ? -20.830 -4.680 13.983 1.00 93.94 185 GLU A C 1
ATOM 1438 O O . GLU A 1 185 ? -20.599 -4.074 15.030 1.00 93.94 185 GLU A O 1
ATOM 1443 N N . VAL A 1 186 ? -20.624 -5.996 13.880 1.00 96.19 186 VAL A N 1
ATOM 1444 C CA . VAL A 1 186 ? -20.095 -6.804 14.988 1.00 96.19 186 VAL A CA 1
ATOM 1445 C C . VAL A 1 186 ? -18.701 -6.324 15.395 1.00 96.19 186 VAL A C 1
ATOM 1447 O O . VAL A 1 186 ? -18.464 -6.085 16.578 1.00 96.19 186 VAL A O 1
ATOM 1450 N N . LEU A 1 187 ? -17.794 -6.120 14.434 1.00 96.25 187 LEU A N 1
ATOM 1451 C CA . LEU A 1 187 ? -16.428 -5.664 14.713 1.00 96.25 187 LEU A CA 1
ATOM 1452 C C . LEU A 1 187 ? -16.397 -4.264 15.333 1.00 96.25 187 LEU A C 1
ATOM 1454 O O . LEU A 1 187 ? -15.706 -4.048 16.329 1.00 96.25 187 LEU A O 1
ATOM 1458 N N . THR A 1 188 ? -17.156 -3.315 14.781 1.00 95.25 188 THR A N 1
ATOM 1459 C CA . THR A 1 188 ? -17.237 -1.950 15.330 1.00 95.25 188 THR A CA 1
ATOM 1460 C C . THR A 1 188 ? -17.768 -1.957 16.760 1.00 95.25 188 THR A C 1
ATOM 1462 O O . THR A 1 188 ? -17.193 -1.292 17.621 1.00 95.25 188 THR A O 1
ATOM 1465 N N . LYS A 1 189 ? -18.791 -2.768 17.059 1.00 94.62 189 LYS A N 1
ATOM 1466 C CA . LYS A 1 189 ? -19.275 -2.961 18.431 1.00 94.62 189 LYS A CA 1
ATOM 1467 C C . LYS A 1 189 ? -18.191 -3.547 19.341 1.00 94.62 189 LYS A C 1
ATOM 1469 O O . LYS A 1 189 ? -17.947 -3.005 20.415 1.00 94.62 189 LYS A O 1
ATOM 1474 N N . THR A 1 190 ? -17.502 -4.601 18.902 1.00 95.69 190 THR A N 1
ATOM 1475 C CA . THR A 1 190 ? -16.413 -5.225 19.670 1.00 95.69 190 THR A CA 1
ATOM 1476 C C . THR A 1 190 ? -15.291 -4.235 19.990 1.00 95.69 190 THR A C 1
ATOM 1478 O O . THR A 1 190 ? -14.795 -4.221 21.113 1.00 95.69 190 THR A O 1
ATOM 1481 N N . TYR A 1 191 ? -14.895 -3.380 19.046 1.00 95.56 191 TYR A N 1
ATOM 1482 C CA . TYR A 1 191 ? -13.882 -2.352 19.298 1.00 95.56 191 TYR A CA 1
ATOM 1483 C C . TYR A 1 191 ? -14.391 -1.220 20.195 1.00 95.56 191 TYR A C 1
ATOM 1485 O O . TYR A 1 191 ? -13.645 -0.749 21.052 1.00 95.56 191 TYR A O 1
ATOM 1493 N N . ALA A 1 192 ? -15.651 -0.806 20.046 1.00 93.25 192 ALA A N 1
ATOM 1494 C CA . ALA A 1 192 ? -16.272 0.205 20.899 1.00 93.25 192 ALA A CA 1
ATOM 1495 C C . ALA A 1 192 ? -16.295 -0.217 22.381 1.00 93.25 192 ALA A C 1
ATOM 1497 O O . ALA A 1 192 ? -15.998 0.593 23.255 1.00 93.25 192 ALA A O 1
ATOM 1498 N N . GLU A 1 193 ? -16.554 -1.497 22.663 1.00 93.25 193 GLU A N 1
ATOM 1499 C CA . GLU A 1 193 ? -16.535 -2.068 24.021 1.00 93.25 193 GLU A CA 1
ATOM 1500 C C . GLU A 1 193 ? -15.137 -2.0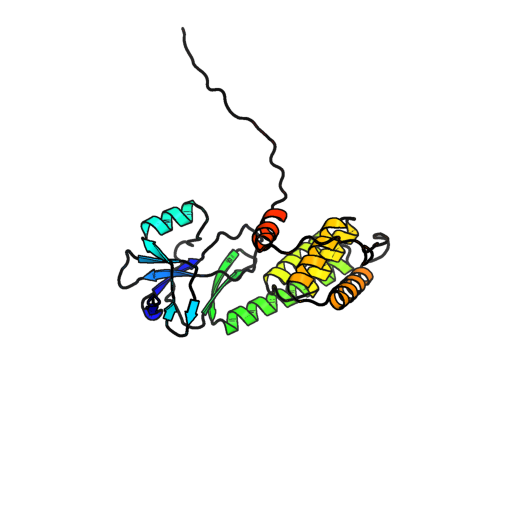65 24.671 1.00 93.25 193 GLU A C 1
ATOM 1502 O O . GLU A 1 193 ? -15.020 -2.202 25.888 1.00 93.25 193 GLU A O 1
ATOM 1507 N N . MET A 1 194 ? -14.061 -1.887 23.892 1.00 91.62 194 MET A N 1
ATOM 1508 C CA . MET A 1 194 ? -12.690 -1.826 24.415 1.00 91.62 194 MET A CA 1
ATOM 1509 C C . MET A 1 194 ? -12.302 -0.455 24.979 1.00 91.62 194 MET A C 1
ATOM 1511 O O . MET A 1 194 ? -11.222 -0.329 25.560 1.00 91.62 194 MET A O 1
ATOM 1515 N N . VAL A 1 195 ? -13.123 0.577 24.780 1.00 88.56 195 VAL A N 1
ATOM 1516 C CA . VAL A 1 195 ? -12.803 1.953 25.173 1.00 88.56 195 VAL A CA 1
ATOM 1517 C C . VAL A 1 195 ? -13.122 2.157 26.664 1.00 88.56 195 VAL A C 1
ATOM 1519 O O . VAL A 1 195 ? -14.235 1.857 27.096 1.00 88.56 195 VAL A O 1
ATOM 1522 N N . PRO A 1 196 ? -12.190 2.680 27.482 1.00 80.56 196 PRO A N 1
ATOM 1523 C CA . PRO A 1 196 ? -12.445 2.917 28.900 1.00 80.56 196 PRO A CA 1
ATOM 1524 C C . PRO A 1 196 ? -13.494 4.028 29.111 1.00 80.56 196 PRO A C 1
ATOM 1526 O O . PRO A 1 196 ? -13.415 5.102 28.511 1.00 80.56 196 PRO A O 1
ATOM 1529 N N . ALA A 1 197 ? -14.467 3.798 29.999 1.00 71.50 197 ALA A N 1
ATOM 1530 C CA . ALA A 1 197 ? -15.427 4.822 30.428 1.00 71.50 197 ALA A CA 1
ATOM 1531 C C . ALA A 1 197 ? -14.693 5.949 31.197 1.00 71.50 197 ALA A C 1
ATOM 1533 O O . ALA A 1 197 ? -13.881 5.630 32.068 1.00 71.50 197 ALA A O 1
ATOM 1534 N N . PRO A 1 198 ? -14.933 7.249 30.899 1.00 55.16 198 PRO A N 1
ATOM 1535 C CA . PRO A 1 198 ? -16.215 7.819 30.478 1.00 55.16 198 PRO A CA 1
ATOM 1536 C C . PRO A 1 198 ? -16.185 8.463 29.076 1.00 55.16 198 PRO A C 1
ATOM 1538 O O . PRO A 1 198 ? -16.752 9.537 28.869 1.00 55.16 198 PRO A O 1
ATOM 1541 N N . ALA A 1 199 ? -15.510 7.853 28.099 1.00 50.84 199 ALA A N 1
ATOM 1542 C CA . ALA A 1 199 ? -15.461 8.380 26.735 1.00 50.84 199 ALA A CA 1
ATOM 1543 C C . ALA A 1 199 ? -16.752 8.069 25.941 1.00 50.84 199 ALA A C 1
ATOM 1545 O O . ALA A 1 199 ? -16.740 7.232 25.051 1.00 50.84 199 ALA A O 1
ATOM 1546 N N . CYS A 1 200 ? -17.831 8.802 26.244 1.00 45.22 200 CYS A N 1
ATOM 1547 C CA . CYS A 1 200 ? -19.012 9.019 25.391 1.00 45.22 200 CYS A CA 1
ATOM 1548 C C . CYS A 1 200 ? -19.939 7.806 25.119 1.00 45.22 200 CYS A C 1
ATOM 1550 O O . CYS A 1 200 ? -19.507 6.708 24.786 1.00 45.22 200 CYS A O 1
ATOM 1552 N N . GLU A 1 201 ? -21.259 8.025 25.187 1.00 50.25 201 GLU A N 1
ATOM 1553 C CA . GLU A 1 201 ? -22.242 7.115 24.582 1.00 50.25 201 GLU A CA 1
ATOM 1554 C C . GLU A 1 201 ? -22.025 7.095 23.061 1.00 50.25 201 GLU A C 1
ATOM 1556 O O . GLU A 1 201 ? -22.465 7.991 22.337 1.00 50.25 201 GLU A O 1
ATOM 1561 N N . ILE A 1 202 ? -21.331 6.076 22.553 1.00 55.66 202 ILE A N 1
ATOM 1562 C CA . ILE A 1 202 ? -21.162 5.875 21.112 1.00 55.66 202 ILE A CA 1
ATOM 1563 C C . ILE A 1 202 ? -22.526 5.487 20.526 1.00 55.66 202 ILE A C 1
ATOM 1565 O O . ILE A 1 202 ? -22.957 4.338 20.620 1.00 55.66 202 ILE A O 1
ATOM 1569 N N . ARG A 1 203 ? -23.221 6.438 19.895 1.00 54.56 203 ARG A N 1
ATOM 1570 C CA . ARG A 1 203 ? -24.384 6.139 19.047 1.00 54.56 203 ARG A CA 1
ATOM 1571 C C . ARG A 1 203 ? -23.897 5.811 17.640 1.00 54.56 203 ARG A C 1
ATOM 1573 O O . ARG A 1 203 ? -23.470 6.706 16.916 1.00 54.56 203 ARG A O 1
ATOM 1580 N N . LEU A 1 204 ? -23.953 4.535 17.264 1.00 55.56 204 LEU A N 1
ATOM 1581 C CA . LEU A 1 204 ? -23.817 4.113 15.869 1.00 55.56 204 LEU A CA 1
ATOM 1582 C C . LEU A 1 204 ? -25.101 4.492 15.105 1.00 55.56 204 LEU A C 1
ATOM 1584 O O . LEU A 1 204 ? -26.192 4.398 15.677 1.00 55.56 204 LEU A O 1
ATOM 1588 N N . PRO A 1 205 ? -25.011 4.940 13.840 1.00 51.03 205 PRO A N 1
ATOM 1589 C CA . PRO A 1 205 ? -26.191 5.299 13.069 1.00 51.03 205 PRO A CA 1
ATOM 1590 C C . PRO A 1 205 ? -27.030 4.045 12.785 1.00 51.03 205 PRO A C 1
ATOM 1592 O O . PRO A 1 205 ? -26.492 2.991 12.442 1.00 51.03 205 PRO A O 1
ATOM 1595 N N . ALA A 1 206 ? -28.352 4.163 12.935 1.00 52.25 206 ALA A N 1
ATOM 1596 C CA . ALA A 1 206 ? -29.289 3.083 12.643 1.00 52.25 206 ALA A CA 1
ATOM 1597 C C . ALA A 1 206 ? -29.224 2.689 11.156 1.00 52.25 206 ALA A C 1
ATOM 1599 O O . ALA A 1 206 ? -29.047 3.540 10.287 1.00 52.25 206 ALA A O 1
ATOM 1600 N N . ALA A 1 207 ? -29.405 1.399 10.864 1.00 49.16 207 ALA A N 1
ATOM 1601 C CA . ALA A 1 207 ? -29.240 0.790 9.538 1.00 49.16 207 ALA A CA 1
ATOM 1602 C C . ALA A 1 207 ? -30.181 1.317 8.427 1.00 49.16 207 ALA A C 1
ATOM 1604 O O . ALA A 1 207 ? -30.085 0.877 7.283 1.00 49.16 207 ALA A O 1
ATOM 1605 N N . ALA A 1 208 ? -31.086 2.248 8.727 1.00 42.78 208 ALA A N 1
ATOM 1606 C CA . ALA A 1 208 ? -32.155 2.671 7.836 1.00 42.78 208 ALA A CA 1
ATOM 1607 C C . ALA A 1 208 ? -32.121 4.185 7.607 1.00 42.78 208 ALA A C 1
ATOM 1609 O O . ALA A 1 208 ? -32.868 4.900 8.253 1.00 42.78 208 ALA A O 1
ATOM 1610 N N . GLU A 1 209 ? -31.249 4.662 6.715 1.00 43.12 209 GLU A N 1
ATOM 1611 C CA . GLU A 1 209 ? -31.452 5.890 5.920 1.00 43.12 209 GLU A CA 1
ATOM 1612 C C . GLU A 1 209 ? -30.239 6.140 5.011 1.00 43.12 209 GLU A C 1
ATOM 1614 O O . GLU A 1 209 ? -29.393 6.994 5.261 1.00 43.12 209 GLU A O 1
ATOM 1619 N N . ILE A 1 210 ? -30.129 5.388 3.914 1.00 43.97 210 ILE A N 1
ATOM 1620 C CA . ILE A 1 210 ? -29.340 5.842 2.763 1.00 43.97 210 ILE A CA 1
ATOM 1621 C C . ILE A 1 210 ? -30.189 5.609 1.517 1.00 43.97 210 ILE A C 1
ATOM 1623 O O . ILE A 1 210 ? -30.238 4.510 0.970 1.00 43.97 210 ILE A O 1
ATOM 1627 N N . LEU A 1 211 ? -30.889 6.661 1.086 1.00 39.44 211 LEU A N 1
ATOM 1628 C CA . LEU A 1 211 ? -31.473 6.736 -0.250 1.00 39.44 211 LEU A CA 1
ATOM 1629 C C . LEU A 1 211 ? -30.332 6.662 -1.279 1.00 39.44 211 LEU A C 1
ATOM 1631 O O . LEU A 1 211 ? -29.417 7.486 -1.275 1.00 39.44 211 LEU A O 1
ATOM 1635 N N . VAL A 1 212 ? -30.387 5.649 -2.140 1.00 43.25 212 VAL A N 1
ATOM 1636 C CA . VAL A 1 212 ? -29.337 5.288 -3.099 1.00 43.25 212 VAL A CA 1
ATOM 1637 C C . VAL A 1 212 ? -29.598 5.941 -4.460 1.00 43.25 212 VAL A C 1
ATOM 1639 O O . VAL A 1 212 ? -30.617 5.641 -5.079 1.00 43.25 212 VAL A O 1
ATOM 1642 N N . PRO A 1 213 ? -28.659 6.728 -5.016 1.00 38.47 213 PRO A N 1
ATOM 1643 C CA . PRO A 1 213 ? -28.437 6.763 -6.451 1.00 38.47 213 PRO A CA 1
ATOM 1644 C C . PRO A 1 213 ? -27.292 5.809 -6.838 1.00 38.47 213 PRO A C 1
ATOM 1646 O O . PRO A 1 213 ? -26.311 5.647 -6.111 1.00 38.47 213 PRO A O 1
ATOM 1649 N N . ALA A 1 214 ? -27.476 5.161 -7.989 1.00 38.22 214 ALA A N 1
ATOM 1650 C CA . ALA A 1 214 ? -26.676 4.076 -8.562 1.00 38.22 214 ALA A CA 1
ATOM 1651 C C . ALA A 1 214 ? -25.161 4.385 -8.718 1.00 38.22 214 ALA A C 1
ATOM 1653 O O . ALA A 1 214 ? -24.760 5.553 -8.738 1.00 38.22 214 ALA A O 1
ATOM 1654 N N . PRO A 1 215 ? -24.302 3.351 -8.840 1.00 40.53 215 PRO A N 1
ATOM 1655 C CA . PRO A 1 215 ? -22.857 3.486 -8.698 1.00 40.53 215 PRO A CA 1
ATOM 1656 C C . PRO A 1 215 ? -22.215 4.059 -9.965 1.00 40.53 215 PRO A C 1
ATOM 1658 O O . PRO A 1 215 ? -22.529 3.646 -11.076 1.00 40.53 215 PRO A O 1
ATOM 1661 N N . ASN A 1 216 ? -21.248 4.962 -9.792 1.00 41.00 216 ASN A N 1
ATOM 1662 C CA . ASN A 1 216 ? -20.304 5.328 -10.844 1.00 41.00 216 ASN A CA 1
ATOM 1663 C C . ASN A 1 216 ? -18.871 5.172 -10.330 1.00 41.00 216 ASN A C 1
ATOM 1665 O O . ASN A 1 216 ? -18.528 5.602 -9.229 1.00 41.00 216 ASN A O 1
ATOM 1669 N N . SER A 1 217 ? -18.024 4.604 -11.187 1.00 42.56 217 SER A N 1
ATOM 1670 C CA . SER A 1 217 ? -16.617 4.206 -11.009 1.00 42.56 217 SER A CA 1
ATOM 1671 C C . SER A 1 217 ? -15.626 5.325 -10.629 1.00 42.56 217 SER A C 1
ATOM 1673 O O . SER A 1 217 ? -14.416 5.114 -10.631 1.00 42.56 217 SER A O 1
ATOM 1675 N N . ARG A 1 218 ? -16.108 6.520 -10.267 1.00 44.66 218 ARG A N 1
ATOM 1676 C CA . ARG A 1 218 ? -15.291 7.687 -9.889 1.00 44.66 218 ARG A CA 1
ATOM 1677 C C . ARG A 1 218 ? -14.995 7.794 -8.387 1.00 44.66 218 ARG A C 1
ATOM 1679 O O . ARG A 1 218 ? -14.197 8.641 -7.994 1.00 44.66 218 ARG A O 1
ATOM 1686 N N . LEU A 1 219 ? -15.581 6.933 -7.551 1.00 48.56 219 LEU A N 1
ATOM 1687 C CA . LEU A 1 219 ? -15.406 6.966 -6.090 1.00 48.56 219 LEU A CA 1
ATOM 1688 C C . LEU A 1 219 ? -13.992 6.580 -5.621 1.00 48.56 219 LEU A C 1
ATOM 1690 O O . LEU A 1 219 ? -13.539 7.093 -4.602 1.00 48.56 219 LEU A O 1
ATOM 1694 N N . LYS A 1 220 ? -13.237 5.797 -6.406 1.00 44.31 220 LYS A N 1
ATOM 1695 C CA . LYS A 1 220 ? -11.855 5.408 -6.066 1.00 44.31 220 LYS A CA 1
ATOM 1696 C C . LYS A 1 220 ? -10.888 6.607 -6.022 1.00 44.31 220 LYS A C 1
ATOM 1698 O O . LYS A 1 220 ? -9.998 6.648 -5.183 1.00 44.31 220 LYS A O 1
ATOM 1703 N N . ALA A 1 221 ? -11.116 7.628 -6.857 1.00 42.16 221 ALA A N 1
ATOM 1704 C CA . ALA A 1 221 ? -10.364 8.888 -6.815 1.00 42.16 221 ALA A CA 1
ATOM 1705 C C . ALA A 1 221 ? -10.860 9.848 -5.714 1.00 42.16 221 ALA A C 1
ATOM 1707 O O . ALA A 1 221 ? -10.100 10.686 -5.231 1.00 42.16 221 ALA A O 1
ATOM 1708 N N . ALA A 1 222 ? -12.126 9.730 -5.299 1.00 39.69 222 ALA A N 1
ATOM 1709 C CA . ALA A 1 222 ? -12.679 10.509 -4.192 1.00 39.69 222 ALA A CA 1
ATOM 1710 C C . ALA A 1 222 ? -12.179 10.000 -2.830 1.00 39.69 222 ALA A C 1
ATOM 1712 O O . ALA A 1 222 ? -11.931 10.816 -1.949 1.00 39.69 222 ALA A O 1
ATOM 1713 N N . LEU A 1 223 ? -11.947 8.687 -2.694 1.00 41.22 223 LEU A N 1
ATOM 1714 C CA . LEU A 1 223 ? -11.363 8.078 -1.495 1.00 41.22 223 LEU A CA 1
ATOM 1715 C C . LEU A 1 223 ? -9.990 8.685 -1.160 1.00 41.22 223 LEU A C 1
ATOM 1717 O O . LEU A 1 223 ? -9.707 8.942 -0.001 1.00 41.22 223 LEU A O 1
ATOM 1721 N N . MET A 1 224 ? -9.174 8.999 -2.174 1.00 42.38 224 MET A N 1
ATOM 1722 C CA . MET A 1 224 ? -7.869 9.651 -1.990 1.00 42.38 224 MET A CA 1
ATOM 1723 C C . MET A 1 224 ? -7.981 11.161 -1.726 1.00 42.38 224 MET A C 1
ATOM 1725 O O . MET A 1 224 ? -7.274 11.669 -0.861 1.00 42.38 224 MET A O 1
ATOM 1729 N N . LYS A 1 225 ? -8.895 11.870 -2.409 1.00 39.50 225 LYS A N 1
ATOM 1730 C CA . LYS A 1 225 ? -9.079 13.329 -2.252 1.00 39.50 225 LYS A CA 1
ATOM 1731 C C . LYS A 1 225 ? -9.758 13.738 -0.944 1.00 39.50 225 LYS A C 1
ATOM 1733 O O . LYS A 1 225 ? -9.559 14.854 -0.481 1.00 39.50 225 LYS A O 1
ATOM 1738 N N . PHE A 1 226 ? -10.575 12.870 -0.346 1.00 36.97 226 PHE A N 1
ATOM 1739 C CA . PHE A 1 226 ? -11.260 13.180 0.914 1.00 36.97 226 PHE A CA 1
ATOM 1740 C C . PHE A 1 226 ? -10.316 13.124 2.130 1.00 36.97 226 PHE A C 1
ATOM 1742 O O . PHE A 1 226 ? -10.595 13.748 3.149 1.00 36.97 226 PHE A O 1
ATOM 1749 N N . PHE A 1 227 ? -9.167 12.445 2.011 1.00 43.09 227 PHE A N 1
ATOM 1750 C CA . PHE A 1 227 ? -8.105 12.459 3.025 1.00 43.09 227 PHE A CA 1
ATOM 1751 C C . PHE A 1 227 ? -7.166 13.676 2.929 1.00 43.09 227 PHE A C 1
ATOM 1753 O O . PHE A 1 227 ? -6.329 13.847 3.811 1.00 43.09 227 PHE A O 1
ATOM 1760 N N . ASP A 1 228 ? -7.321 14.553 1.929 1.00 37.31 228 ASP A N 1
ATOM 1761 C CA . ASP A 1 228 ? -6.510 15.773 1.759 1.00 37.31 228 ASP A CA 1
ATOM 1762 C C . ASP A 1 228 ? -7.095 16.980 2.518 1.00 37.31 228 ASP A C 1
ATOM 1764 O O . ASP A 1 228 ? -7.068 18.121 2.054 1.00 37.31 228 ASP A O 1
ATOM 1768 N N . GLY A 1 229 ? -7.645 16.745 3.709 1.00 30.77 229 GLY A N 1
ATOM 1769 C CA . GLY A 1 229 ? -8.138 17.800 4.587 1.00 30.77 229 GLY A CA 1
ATOM 1770 C C . GLY A 1 229 ? -7.009 18.684 5.120 1.00 30.77 229 GLY A C 1
ATOM 1771 O O . GLY A 1 229 ? -6.625 18.545 6.274 1.00 30.77 229 GLY A O 1
ATOM 1772 N N . ASN A 1 230 ? -6.520 19.627 4.311 1.00 31.53 230 ASN A N 1
ATOM 1773 C CA . ASN A 1 230 ? -5.947 20.872 4.804 1.00 31.53 230 ASN A CA 1
ATOM 1774 C C . ASN A 1 230 ? -6.385 22.072 3.958 1.00 31.53 230 ASN A C 1
ATOM 1776 O O . ASN A 1 230 ? -5.971 22.306 2.825 1.00 31.53 230 ASN A O 1
ATOM 1780 N N . PHE A 1 231 ? -7.243 22.844 4.610 1.00 32.28 231 PHE A N 1
ATOM 1781 C CA . PHE A 1 231 ? -7.530 24.250 4.416 1.00 32.28 231 PHE A CA 1
ATOM 1782 C C . PHE A 1 231 ? -6.226 25.041 4.173 1.00 32.28 231 PHE A C 1
ATOM 1784 O O . PHE A 1 231 ? -5.403 25.171 5.076 1.00 32.28 231 PHE A O 1
ATOM 1791 N N . VAL A 1 232 ? -6.041 25.612 2.980 1.00 28.70 232 VAL A N 1
ATOM 1792 C CA . VAL A 1 232 ? -5.108 26.732 2.784 1.00 28.70 232 VAL A CA 1
ATOM 1793 C C . VAL A 1 232 ? -5.922 27.941 2.367 1.00 28.70 232 VAL A C 1
ATOM 1795 O O . VAL A 1 232 ? -6.661 27.929 1.383 1.00 28.70 232 VAL A O 1
ATOM 1798 N N . ALA A 1 233 ? -5.796 28.969 3.198 1.00 27.30 233 ALA A N 1
ATOM 1799 C CA . ALA A 1 233 ? -6.410 30.266 3.056 1.00 27.30 233 ALA A CA 1
ATOM 1800 C C . ALA A 1 233 ? -6.259 30.827 1.638 1.00 27.30 233 ALA A C 1
ATOM 1802 O O . ALA A 1 233 ? -5.205 30.778 1.005 1.00 27.30 233 ALA A O 1
ATOM 1803 N N . GLN A 1 234 ? -7.342 31.437 1.184 1.00 28.22 234 GLN A N 1
ATOM 1804 C CA . GLN A 1 234 ? -7.421 32.228 -0.025 1.00 28.22 234 GLN A CA 1
ATOM 1805 C C . GLN A 1 234 ? -6.550 33.489 0.132 1.00 28.22 234 GLN A C 1
ATOM 1807 O O . GLN A 1 234 ? -7.039 34.548 0.511 1.00 28.22 234 GLN A O 1
ATOM 1812 N N . VAL A 1 235 ? -5.251 33.402 -0.163 1.00 26.80 235 VAL A N 1
ATOM 1813 C CA . VAL A 1 235 ? -4.409 34.586 -0.384 1.00 26.80 235 VAL A CA 1
ATOM 1814 C C . VAL A 1 235 ? -4.388 34.858 -1.882 1.00 26.80 235 VAL A C 1
ATOM 1816 O O . VAL A 1 235 ? -3.648 34.250 -2.651 1.00 26.80 235 VAL A O 1
ATOM 1819 N N . ARG A 1 236 ? -5.242 35.790 -2.311 1.00 27.94 236 ARG A N 1
ATOM 1820 C CA . ARG A 1 236 ? -5.149 36.405 -3.637 1.00 27.94 236 ARG A CA 1
ATOM 1821 C C . ARG A 1 236 ? -3.848 37.207 -3.706 1.00 27.94 236 ARG A C 1
ATOM 1823 O O . ARG A 1 236 ? -3.773 38.306 -3.167 1.00 27.94 236 ARG A O 1
ATOM 1830 N N . SER A 1 237 ? -2.845 36.674 -4.396 1.00 29.58 237 SER A N 1
ATOM 1831 C CA . SER A 1 237 ? -1.746 37.470 -4.938 1.00 29.58 237 SER A CA 1
ATOM 1832 C C . SER A 1 237 ? -2.136 37.986 -6.319 1.00 29.58 237 SER A C 1
ATOM 1834 O O . SER A 1 237 ? -2.510 37.205 -7.193 1.00 29.58 237 SER A O 1
ATOM 1836 N N . SER A 1 238 ? -2.063 39.306 -6.492 1.00 28.38 238 SER A N 1
ATOM 1837 C CA . SER A 1 238 ? -1.391 39.994 -7.606 1.00 28.38 238 SER A CA 1
ATOM 1838 C C . SER A 1 238 ? -2.111 41.293 -7.963 1.00 28.38 238 SER A C 1
ATOM 1840 O O . SER A 1 238 ? -3.197 41.285 -8.532 1.00 28.38 238 SER A O 1
ATOM 1842 N N . LYS A 1 239 ? -1.455 42.427 -7.701 1.00 31.17 239 LYS A N 1
ATOM 1843 C CA . LYS A 1 239 ? -1.201 43.408 -8.760 1.00 31.17 239 LYS A CA 1
ATOM 1844 C C . LYS A 1 239 ? 0.198 43.983 -8.586 1.00 31.17 239 LYS A C 1
ATOM 1846 O O . LYS A 1 239 ? 0.537 44.575 -7.567 1.00 31.17 239 LYS A O 1
ATOM 1851 N N . LEU A 1 240 ? 0.981 43.710 -9.620 1.00 32.94 240 LEU A N 1
ATOM 1852 C CA . LEU A 1 240 ? 2.273 44.272 -9.965 1.00 32.94 240 LEU A CA 1
ATOM 1853 C C . LEU A 1 240 ? 2.302 45.807 -9.870 1.00 32.94 240 LEU A C 1
ATOM 1855 O O . LEU A 1 240 ? 1.335 46.483 -10.221 1.00 32.94 240 LEU A O 1
ATOM 1859 N N . CYS A 1 241 ? 3.466 46.319 -9.464 1.00 32.41 241 CYS A N 1
ATOM 1860 C CA . CYS A 1 241 ? 3.920 47.699 -9.639 1.00 32.41 241 CYS A CA 1
ATOM 1861 C C . CYS A 1 241 ? 3.796 48.185 -11.098 1.00 32.41 241 CYS A C 1
ATOM 1863 O O . CYS A 1 241 ? 3.821 47.383 -12.034 1.00 32.41 241 CYS A O 1
ATOM 1865 N N . PRO A 1 242 ? 3.865 49.512 -11.299 1.00 37.06 242 PRO A N 1
ATOM 1866 C CA . PRO A 1 242 ? 5.108 50.018 -11.881 1.00 37.06 242 PRO A CA 1
ATOM 1867 C C . PRO A 1 242 ? 5.690 51.236 -11.146 1.00 37.06 242 PRO A C 1
ATOM 1869 O O . PRO A 1 242 ? 4.988 52.114 -10.655 1.00 37.06 242 PRO A O 1
ATOM 1872 N N . ARG A 1 243 ? 7.026 51.267 -11.118 1.00 34.28 243 ARG A N 1
ATOM 1873 C CA . ARG A 1 243 ? 7.889 52.393 -10.735 1.00 34.28 243 ARG A CA 1
ATOM 1874 C C . ARG A 1 243 ? 8.072 53.336 -11.935 1.00 34.28 243 ARG A C 1
ATOM 1876 O O . ARG A 1 243 ? 8.453 52.860 -13.001 1.00 34.28 243 ARG A O 1
ATOM 1883 N N . ARG A 1 244 ? 7.907 54.645 -11.717 1.00 33.53 244 ARG A N 1
ATOM 1884 C CA . ARG A 1 244 ? 8.665 55.816 -12.243 1.00 33.53 244 ARG A CA 1
ATOM 1885 C C . ARG A 1 244 ? 7.928 57.068 -11.717 1.00 33.53 244 ARG A C 1
ATOM 1887 O O . ARG A 1 244 ? 6.709 57.043 -11.677 1.00 33.53 244 ARG A O 1
ATOM 1894 N N . ALA A 1 245 ? 8.541 58.153 -11.253 1.00 32.88 245 ALA A N 1
ATOM 1895 C CA . ALA A 1 245 ? 9.868 58.697 -11.505 1.00 32.88 245 ALA A CA 1
ATOM 1896 C C . ALA A 1 245 ? 10.346 59.577 -10.330 1.00 32.88 245 ALA A C 1
ATOM 1898 O O . ALA A 1 245 ? 9.534 60.247 -9.694 1.00 32.88 245 ALA A O 1
ATOM 1899 N N . ALA A 1 246 ? 11.658 59.582 -10.105 1.00 38.16 246 ALA A N 1
ATOM 1900 C CA . ALA A 1 246 ? 12.518 60.764 -10.023 1.00 38.16 246 ALA A CA 1
ATOM 1901 C C . ALA A 1 246 ? 13.933 60.294 -10.387 1.00 38.16 246 ALA A C 1
ATOM 1903 O O . ALA A 1 246 ? 14.293 59.182 -9.928 1.00 38.16 246 ALA A O 1
#